Protein AF-A0A6I1JHW1-F1 (afdb_monomer_lite)

Secondary structure (DSSP, 8-state):
--SSSS-HHHHTTTHHHHHHHHHHHHHHHHHHHTT--------PPPP-PPPTTTHHHHHHHHHHHHHHHHHHHHHHHHHHHHHHHHHHHHHHHHHHHHHHHHHHHHHHHHHHHHHHHHHHHHHH-HHHHHHHHHHHHHHHHHHTS------TTS-S-------HHHHH------------------

Structure (mmCIF, N/CA/C/O backbone):
data_AF-A0A6I1JHW1-F1
#
_entry.id   AF-A0A6I1JHW1-F1
#
loop_
_atom_site.group_PDB
_atom_site.id
_atom_site.type_symbol
_atom_site.label_atom_id
_atom_site.label_alt_id
_atom_site.label_comp_id
_atom_site.label_asym_id
_atom_site.label_entity_id
_atom_site.label_seq_id
_atom_site.pdbx_PDB_ins_code
_atom_site.Cartn_x
_atom_site.Cartn_y
_atom_site.Cartn_z
_atom_site.occupancy
_atom_site.B_iso_or_equiv
_atom_site.auth_seq_id
_atom_site.auth_comp_id
_atom_site.auth_asym_id
_atom_site.auth_atom_id
_atom_site.pdbx_PDB_model_num
ATOM 1 N N . GLU A 1 1 ? 16.112 1.219 -59.452 1.00 49.09 1 GLU A N 1
ATOM 2 C CA . GLU A 1 1 ? 15.313 2.258 -58.767 1.00 49.09 1 GLU A CA 1
ATOM 3 C C . GLU A 1 1 ? 14.397 1.607 -57.716 1.00 49.09 1 GLU A C 1
ATOM 5 O O . GLU A 1 1 ? 13.222 1.389 -57.963 1.00 49.09 1 GLU A O 1
ATOM 10 N N . ALA A 1 2 ? 14.948 1.188 -56.566 1.00 47.00 2 ALA A N 1
ATOM 11 C CA . ALA A 1 2 ? 14.224 0.344 -55.594 1.00 47.00 2 ALA A CA 1
ATOM 12 C C . ALA A 1 2 ? 14.544 0.655 -54.116 1.00 47.00 2 ALA A C 1
ATOM 14 O O . ALA A 1 2 ? 14.338 -0.183 -53.245 1.00 47.00 2 ALA A O 1
ATOM 15 N N . ILE A 1 3 ? 15.065 1.851 -53.818 1.00 49.50 3 ILE A N 1
ATOM 16 C CA . ILE A 1 3 ? 15.596 2.184 -52.479 1.00 49.50 3 ILE A CA 1
ATOM 17 C C . ILE A 1 3 ? 14.825 3.359 -51.828 1.00 49.50 3 ILE A C 1
ATOM 19 O O . ILE A 1 3 ? 14.986 3.643 -50.650 1.00 49.50 3 ILE A O 1
ATOM 23 N N . GLY A 1 4 ? 13.900 4.011 -52.546 1.00 52.72 4 GLY A N 1
ATOM 24 C CA . GLY A 1 4 ? 13.260 5.265 -52.107 1.00 52.72 4 GLY A CA 1
ATOM 25 C C . GLY A 1 4 ? 11.938 5.174 -51.325 1.00 52.72 4 GLY A C 1
ATOM 26 O O . GLY A 1 4 ? 11.315 6.209 -51.126 1.00 52.72 4 GLY A O 1
ATOM 27 N N . ARG A 1 5 ? 11.446 3.989 -50.924 1.00 55.66 5 ARG A N 1
ATOM 28 C CA . ARG A 1 5 ? 10.093 3.849 -50.315 1.00 55.66 5 ARG A CA 1
ATOM 29 C C . ARG A 1 5 ? 10.014 3.053 -49.008 1.00 55.66 5 ARG A C 1
ATOM 31 O O . ARG A 1 5 ? 8.912 2.733 -48.572 1.00 55.66 5 ARG A O 1
ATOM 38 N N . ARG A 1 6 ? 11.135 2.704 -48.372 1.00 50.03 6 ARG A N 1
A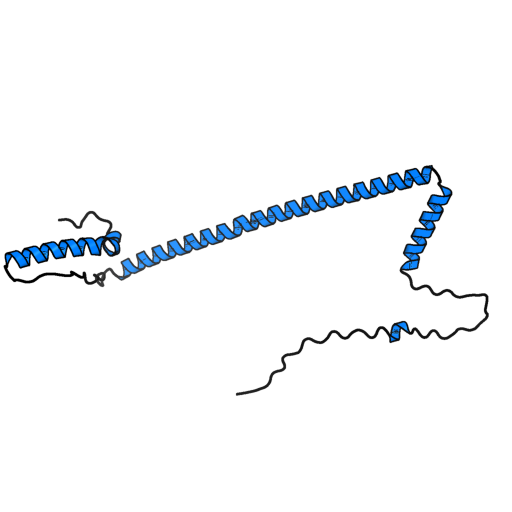TOM 39 C CA . ARG A 1 6 ? 11.115 1.938 -47.112 1.00 50.03 6 ARG A CA 1
ATOM 40 C C . ARG A 1 6 ? 11.756 2.733 -45.983 1.00 50.03 6 ARG A C 1
ATOM 42 O O . ARG A 1 6 ? 12.787 3.367 -46.186 1.00 50.03 6 ARG A O 1
ATOM 49 N N . ASN A 1 7 ? 11.123 2.691 -44.807 1.00 51.72 7 ASN A N 1
ATOM 50 C CA . ASN A 1 7 ? 11.650 3.261 -43.570 1.00 51.72 7 ASN A CA 1
ATOM 51 C C . ASN A 1 7 ? 13.079 2.746 -43.365 1.00 51.72 7 ASN A C 1
ATOM 53 O O . ASN A 1 7 ? 13.280 1.553 -43.137 1.00 51.72 7 ASN A O 1
ATOM 57 N N . ILE A 1 8 ? 14.057 3.652 -43.455 1.00 56.03 8 ILE A N 1
ATOM 58 C CA . ILE A 1 8 ? 15.503 3.390 -43.333 1.00 56.03 8 ILE A CA 1
ATOM 59 C C . ILE A 1 8 ? 15.845 2.531 -42.104 1.00 56.03 8 ILE A C 1
ATOM 61 O O . ILE A 1 8 ? 16.805 1.768 -42.131 1.00 56.03 8 ILE A O 1
ATOM 65 N N . GLN A 1 9 ? 15.026 2.602 -41.053 1.00 52.84 9 GLN A N 1
ATOM 66 C CA . GLN A 1 9 ? 15.213 1.863 -39.806 1.00 52.84 9 GLN A CA 1
ATOM 67 C C . GLN A 1 9 ? 15.030 0.338 -39.947 1.00 52.84 9 GLN A C 1
ATOM 69 O O . GLN A 1 9 ? 15.691 -0.401 -39.226 1.00 52.84 9 GLN A O 1
ATOM 74 N N . ASN A 1 10 ? 14.224 -0.160 -40.897 1.00 50.22 10 ASN A N 1
ATOM 75 C CA . ASN A 1 10 ? 13.977 -1.608 -41.045 1.00 50.22 10 ASN A CA 1
ATOM 76 C C . ASN A 1 10 ? 15.060 -2.342 -41.855 1.00 50.22 10 ASN A C 1
ATOM 78 O O . ASN A 1 10 ? 15.207 -3.561 -41.743 1.00 50.22 10 ASN A O 1
ATOM 82 N N . ILE A 1 11 ? 15.855 -1.599 -42.630 1.00 53.56 11 ILE A N 1
ATOM 83 C CA . ILE A 1 11 ? 16.882 -2.172 -43.509 1.00 53.56 11 ILE A CA 1
ATOM 84 C C . ILE A 1 11 ? 18.101 -2.654 -42.707 1.00 53.56 11 ILE A C 1
ATOM 86 O O . ILE A 1 11 ? 18.803 -3.576 -43.121 1.00 53.56 11 ILE A O 1
ATOM 90 N N . LEU A 1 12 ? 18.343 -2.070 -41.529 1.00 54.41 12 LEU A N 1
ATOM 91 C CA . LEU A 1 12 ? 19.551 -2.341 -40.754 1.00 54.41 12 LEU A CA 1
ATOM 92 C C . LEU A 1 12 ? 19.513 -3.624 -39.912 1.00 54.41 12 LEU A C 1
ATOM 94 O O . LEU A 1 12 ? 20.583 -4.060 -39.501 1.00 54.41 12 LEU A O 1
ATOM 98 N N . THR A 1 13 ? 18.366 -4.269 -39.685 1.00 57.38 13 THR A N 1
ATOM 99 C CA . THR A 1 13 ? 18.310 -5.455 -38.797 1.00 57.38 13 THR A CA 1
ATOM 100 C C . THR A 1 13 ? 17.535 -6.647 -39.347 1.00 57.38 13 THR A C 1
ATOM 102 O O . THR A 1 13 ? 17.945 -7.774 -39.090 1.00 57.38 13 THR A O 1
ATOM 105 N N . ILE A 1 14 ? 16.462 -6.443 -40.117 1.00 57.16 14 ILE A N 1
ATOM 106 C CA . ILE A 1 14 ? 15.611 -7.549 -40.603 1.00 57.16 14 ILE A CA 1
ATOM 107 C C . ILE A 1 14 ? 15.880 -7.849 -42.087 1.00 57.16 14 ILE A C 1
ATOM 109 O O . ILE A 1 14 ? 15.955 -9.014 -42.476 1.00 57.16 14 ILE A O 1
ATOM 113 N N . ASP A 1 15 ? 16.139 -6.827 -42.907 1.00 60.28 15 ASP A N 1
ATOM 114 C CA . ASP A 1 15 ? 16.311 -7.014 -44.356 1.00 60.28 15 ASP A CA 1
ATOM 115 C C . ASP A 1 15 ? 17.737 -7.406 -44.780 1.00 60.28 15 ASP A C 1
ATOM 117 O O . ASP A 1 15 ? 17.935 -7.804 -45.927 1.00 60.28 15 ASP A O 1
ATOM 121 N N . GLN A 1 16 ? 18.742 -7.349 -43.894 1.00 68.50 16 GLN A N 1
ATOM 122 C CA . GLN A 1 16 ? 20.127 -7.670 -44.275 1.00 68.50 16 GLN A CA 1
ATOM 123 C C . GLN A 1 16 ? 20.273 -9.104 -44.805 1.00 68.50 16 GLN A C 1
ATOM 125 O O . GLN A 1 16 ? 20.988 -9.328 -45.779 1.00 68.50 16 GLN A O 1
ATOM 130 N N . ALA A 1 17 ? 19.568 -10.069 -44.206 1.00 75.06 17 ALA A N 1
ATOM 131 C CA . ALA A 1 17 ? 19.604 -11.465 -44.642 1.00 75.06 17 ALA A CA 1
ATOM 132 C C . ALA A 1 17 ? 18.902 -11.672 -45.996 1.00 75.06 17 ALA A C 1
ATOM 134 O O . ALA A 1 17 ? 19.395 -12.419 -46.842 1.00 75.06 17 ALA A O 1
ATOM 135 N N . ALA A 1 18 ? 17.779 -10.984 -46.223 1.00 79.44 18 ALA A N 1
ATOM 136 C CA . ALA A 1 18 ? 17.042 -11.044 -47.484 1.00 79.44 18 ALA A CA 1
ATOM 137 C C . ALA A 1 18 ? 17.838 -10.399 -48.632 1.00 79.44 18 ALA A C 1
ATOM 139 O O . ALA A 1 18 ? 17.977 -10.991 -49.702 1.00 79.44 18 ALA A O 1
ATOM 140 N N . ILE A 1 19 ? 18.444 -9.236 -48.378 1.00 80.00 19 ILE A N 1
ATOM 141 C CA . ILE A 1 19 ? 19.300 -8.524 -49.335 1.00 80.00 19 ILE A CA 1
ATOM 142 C C . ILE A 1 19 ? 20.575 -9.332 -49.625 1.00 80.00 19 ILE A C 1
ATOM 144 O O . ILE A 1 19 ? 20.967 -9.467 -50.783 1.00 80.00 19 ILE A O 1
ATOM 148 N N . ALA A 1 20 ? 21.199 -9.939 -48.608 1.00 82.06 20 ALA A N 1
ATOM 149 C CA . ALA A 1 20 ? 22.345 -10.834 -48.796 1.00 82.06 20 ALA A CA 1
ATOM 150 C C . ALA A 1 20 ? 22.008 -12.020 -49.714 1.00 82.06 20 ALA A C 1
ATOM 152 O O . ALA A 1 20 ? 22.807 -12.389 -50.578 1.00 82.06 20 ALA A O 1
ATOM 153 N N . ALA A 1 21 ? 20.823 -12.613 -49.540 1.00 85.38 21 ALA A N 1
ATOM 154 C CA . ALA A 1 21 ? 20.363 -13.736 -50.348 1.00 85.38 21 ALA A CA 1
ATOM 155 C C . ALA A 1 21 ? 20.115 -13.337 -51.812 1.00 85.38 21 ALA A C 1
ATOM 157 O O . ALA A 1 21 ? 20.513 -14.078 -52.715 1.00 85.38 21 ALA A O 1
ATOM 158 N N . GLU A 1 22 ? 19.519 -12.168 -52.048 1.00 85.50 22 GLU A N 1
ATOM 159 C CA . GLU A 1 22 ? 19.296 -11.623 -53.391 1.00 85.50 22 GLU A CA 1
ATOM 160 C C . GLU A 1 22 ? 20.626 -11.315 -54.100 1.00 85.50 22 GLU A C 1
ATOM 162 O O . GLU A 1 22 ? 20.851 -11.757 -55.230 1.00 85.50 22 GLU A O 1
ATOM 167 N N . ILE A 1 23 ? 21.564 -10.660 -53.406 1.00 87.81 23 ILE A N 1
ATOM 168 C CA . ILE A 1 23 ? 22.906 -10.365 -53.933 1.00 87.81 23 ILE A CA 1
ATOM 169 C C . ILE A 1 23 ? 23.658 -11.656 -54.266 1.00 87.81 23 ILE A C 1
ATOM 171 O O . ILE A 1 23 ? 24.271 -11.753 -55.330 1.00 87.81 23 ILE A O 1
ATOM 175 N N . ARG A 1 24 ? 23.579 -12.680 -53.406 1.00 90.56 24 ARG A N 1
ATOM 176 C CA . ARG A 1 24 ? 24.185 -13.995 -53.669 1.00 90.56 24 ARG A CA 1
ATOM 177 C C . ARG A 1 24 ? 23.646 -14.614 -54.956 1.00 90.56 24 ARG A C 1
ATOM 179 O O . ARG A 1 24 ? 24.426 -15.140 -55.743 1.00 90.56 24 ARG A O 1
ATOM 186 N N . GLN A 1 25 ? 22.334 -14.554 -55.184 1.00 90.25 25 GLN A N 1
ATOM 187 C CA . GLN A 1 25 ? 21.717 -15.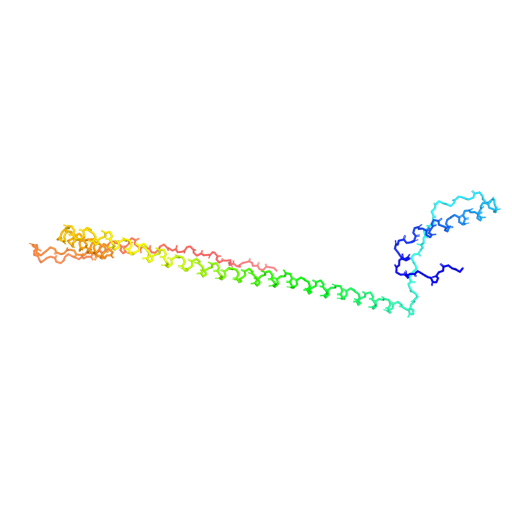105 -56.394 1.00 90.25 25 GLN A CA 1
ATOM 188 C C . GLN A 1 25 ? 22.131 -14.359 -57.665 1.00 90.25 25 GLN A C 1
ATOM 190 O O . GLN A 1 25 ? 22.267 -14.986 -58.714 1.00 90.25 25 GLN A O 1
ATOM 195 N N . ILE A 1 26 ? 22.297 -13.038 -57.596 1.00 90.50 26 ILE A N 1
ATOM 196 C CA . ILE A 1 26 ? 22.755 -12.230 -58.733 1.00 90.50 26 ILE A CA 1
ATOM 197 C C . ILE A 1 26 ? 24.228 -12.527 -59.023 1.00 90.50 26 ILE A C 1
ATOM 199 O O . ILE A 1 26 ? 24.585 -12.808 -60.163 1.00 90.50 26 ILE A O 1
ATOM 203 N N . MET A 1 27 ? 25.072 -12.538 -57.990 1.00 88.38 27 MET A N 1
ATOM 204 C CA . MET A 1 27 ? 26.497 -12.840 -58.132 1.00 88.38 27 MET A CA 1
ATOM 205 C C . MET A 1 27 ? 26.729 -14.263 -58.652 1.00 88.38 27 MET A C 1
ATOM 207 O O . MET A 1 27 ? 27.583 -14.452 -59.512 1.00 88.38 27 MET A O 1
ATOM 211 N N . GLN A 1 28 ? 25.948 -15.250 -58.196 1.00 91.00 28 GLN A N 1
ATOM 212 C CA . GLN A 1 28 ? 26.044 -16.619 -58.708 1.00 91.00 28 GLN A CA 1
ATOM 213 C C . GLN A 1 28 ? 25.683 -16.679 -60.197 1.00 91.00 28 GLN A C 1
ATOM 215 O O . GLN A 1 28 ? 26.454 -17.232 -60.969 1.00 91.00 28 GLN A O 1
ATOM 220 N N . ARG A 1 29 ? 24.580 -16.035 -60.612 1.00 92.38 29 ARG A N 1
ATOM 221 C CA . ARG A 1 29 ? 24.178 -15.963 -62.029 1.00 92.38 29 ARG A CA 1
ATOM 222 C C . ARG A 1 29 ? 25.275 -15.366 -62.913 1.00 92.38 29 ARG A C 1
ATOM 224 O O . ARG A 1 29 ? 25.600 -15.942 -63.940 1.00 92.38 29 ARG A O 1
ATOM 231 N N . ILE A 1 30 ? 25.897 -14.270 -62.478 1.00 89.94 30 ILE A N 1
ATOM 232 C CA . ILE A 1 30 ? 27.003 -13.640 -63.217 1.00 89.94 30 ILE A CA 1
ATOM 233 C C . ILE A 1 30 ? 28.206 -14.594 -63.334 1.00 89.94 30 ILE A C 1
ATOM 235 O O . ILE A 1 30 ? 28.806 -14.714 -64.399 1.00 89.94 30 ILE A O 1
ATOM 239 N N . MET A 1 31 ? 28.565 -15.297 -62.256 1.00 89.19 31 MET A N 1
ATOM 240 C CA . MET A 1 31 ? 29.695 -16.238 -62.255 1.00 89.19 31 MET A CA 1
ATOM 241 C C . MET A 1 31 ? 29.433 -17.494 -63.100 1.00 89.19 31 MET A C 1
ATOM 243 O O . MET A 1 31 ? 30.380 -18.035 -63.689 1.00 89.19 31 MET A O 1
ATOM 247 N N . ASP A 1 32 ? 28.172 -17.926 -63.184 1.00 90.88 32 ASP A N 1
ATOM 248 C CA . ASP A 1 32 ? 27.710 -19.022 -64.039 1.00 90.88 32 ASP A CA 1
ATOM 249 C C . ASP A 1 32 ? 27.737 -18.616 -65.524 1.00 90.88 32 ASP A C 1
ATOM 251 O O . ASP A 1 32 ? 28.238 -19.378 -66.355 1.00 90.88 32 ASP A O 1
ATOM 255 N N . ASP A 1 33 ? 27.306 -17.391 -65.854 1.00 92.69 33 ASP A N 1
ATOM 256 C CA . ASP A 1 33 ? 27.360 -16.828 -67.213 1.00 92.69 33 ASP A CA 1
ATOM 257 C C . ASP A 1 33 ? 28.805 -16.732 -67.733 1.00 92.69 33 ASP A C 1
ATOM 259 O O . ASP A 1 33 ? 29.089 -17.081 -68.882 1.00 92.69 33 ASP A O 1
ATOM 263 N N . TYR A 1 34 ? 29.751 -16.346 -66.868 1.00 91.06 34 TYR A N 1
ATOM 264 C CA . TYR A 1 34 ? 31.186 -16.350 -67.183 1.00 91.06 34 TYR A CA 1
ATOM 265 C C . TYR A 1 34 ? 31.824 -17.752 -67.199 1.00 91.06 34 TYR A C 1
ATOM 267 O O . TYR A 1 34 ? 33.019 -17.865 -67.475 1.00 91.06 34 TYR A O 1
ATOM 275 N N . ARG A 1 35 ? 31.066 -18.824 -66.912 1.00 86.56 35 ARG A N 1
ATOM 276 C CA . ARG A 1 35 ? 31.547 -20.221 -66.814 1.00 86.56 35 ARG A CA 1
ATOM 277 C C . ARG A 1 35 ? 32.792 -20.371 -65.934 1.00 86.56 35 ARG A C 1
ATOM 279 O O . ARG A 1 35 ? 33.690 -21.157 -66.226 1.00 86.56 35 ARG A O 1
ATOM 286 N N . SER A 1 36 ? 32.843 -19.610 -64.846 1.00 85.38 36 SER A N 1
ATOM 287 C CA . SER A 1 36 ? 34.023 -19.499 -63.978 1.00 85.38 36 SER A CA 1
ATOM 288 C C . SER A 1 36 ? 34.267 -20.721 -63.078 1.00 85.38 36 SER A C 1
ATOM 290 O O . SER A 1 36 ? 35.329 -20.830 -62.469 1.00 85.38 36 SER A O 1
ATOM 292 N N . GLY A 1 37 ? 33.293 -21.634 -62.962 1.00 86.94 37 GLY A N 1
ATOM 293 C CA . GLY A 1 37 ? 33.372 -22.812 -62.088 1.00 86.94 37 GLY A CA 1
ATOM 294 C C . GLY A 1 37 ? 33.322 -22.493 -60.586 1.00 86.94 37 GLY A C 1
ATOM 295 O O . GLY A 1 37 ? 33.571 -23.376 -59.766 1.00 86.94 37 GLY A O 1
ATOM 296 N N . VAL A 1 38 ? 33.010 -21.246 -60.208 1.00 89.56 38 VAL A N 1
ATOM 297 C CA . VAL A 1 38 ? 33.006 -20.770 -58.817 1.00 89.56 38 VAL A CA 1
ATOM 298 C C . VAL A 1 38 ? 31.602 -20.844 -58.205 1.00 89.56 38 VAL A C 1
ATOM 300 O O . VAL A 1 38 ? 30.623 -20.381 -58.787 1.00 89.56 38 VAL A O 1
ATOM 303 N N . ASN A 1 39 ? 31.501 -21.389 -56.987 1.00 90.06 39 ASN A N 1
ATOM 304 C CA . ASN A 1 39 ? 30.255 -21.455 -56.218 1.00 90.06 39 ASN A CA 1
ATOM 305 C C . ASN A 1 39 ? 30.288 -20.495 -55.018 1.00 90.06 39 ASN A C 1
ATOM 307 O O . ASN A 1 39 ? 31.136 -20.614 -54.131 1.00 90.06 39 ASN A O 1
ATOM 311 N N . ILE A 1 40 ? 29.339 -19.562 -54.971 1.00 87.69 40 ILE A N 1
ATOM 312 C CA . ILE A 1 40 ? 29.208 -18.575 -53.900 1.00 87.69 40 ILE A CA 1
ATOM 313 C C . ILE A 1 40 ? 28.347 -19.154 -52.776 1.00 87.69 40 ILE A C 1
ATOM 315 O O . ILE A 1 40 ? 27.119 -19.240 -52.871 1.00 87.69 40 ILE A O 1
ATOM 319 N N . ARG A 1 41 ? 29.007 -19.509 -51.668 1.00 86.19 41 ARG A N 1
ATOM 320 C CA . ARG A 1 41 ? 28.361 -20.123 -50.498 1.00 86.19 41 ARG A CA 1
ATOM 321 C C . ARG A 1 41 ? 27.649 -19.118 -49.594 1.00 86.19 41 ARG A C 1
ATOM 323 O O . ARG A 1 41 ? 26.502 -19.344 -49.225 1.00 86.19 41 ARG A O 1
ATOM 330 N N . VAL A 1 42 ? 28.309 -18.016 -49.240 1.00 84.38 42 VAL A N 1
ATOM 331 C CA . VAL A 1 42 ? 27.780 -17.009 -48.306 1.00 84.38 42 VAL A CA 1
ATOM 332 C C . VAL A 1 42 ? 28.179 -15.617 -48.786 1.00 84.38 42 VAL A C 1
ATOM 334 O O . VAL A 1 42 ? 29.320 -15.409 -49.189 1.00 84.38 42 VAL A O 1
ATOM 337 N N . VAL A 1 43 ? 27.241 -14.669 -48.725 1.00 83.12 43 VAL A N 1
ATOM 338 C CA . VAL A 1 43 ? 27.509 -13.235 -48.892 1.00 83.12 43 VAL A CA 1
ATOM 339 C C . VAL A 1 43 ? 27.283 -12.573 -47.543 1.00 83.12 43 VAL A C 1
ATOM 341 O O . VAL A 1 43 ? 26.183 -12.639 -47.000 1.00 83.12 43 VAL A O 1
ATOM 344 N N . GLN A 1 44 ? 28.328 -11.959 -46.998 1.00 80.56 44 GLN A N 1
ATOM 345 C CA . GLN A 1 44 ? 28.249 -11.200 -45.758 1.00 80.56 44 GLN A CA 1
ATOM 346 C C . GLN A 1 44 ? 28.261 -9.711 -46.098 1.00 80.56 44 GLN A C 1
ATOM 348 O O . GLN A 1 44 ? 29.224 -9.219 -46.686 1.00 80.56 44 GLN A O 1
ATOM 353 N N . LEU A 1 45 ? 27.193 -8.991 -45.748 1.00 76.12 45 LEU A N 1
ATOM 354 C CA . LEU A 1 45 ? 27.207 -7.534 -45.829 1.00 76.12 45 LEU A CA 1
ATOM 355 C C . LEU A 1 45 ? 28.120 -7.014 -44.717 1.00 76.12 45 LEU A C 1
ATOM 357 O O . LEU A 1 45 ? 27.899 -7.286 -43.537 1.00 76.12 45 LEU A O 1
ATOM 361 N N . LEU A 1 46 ? 29.155 -6.269 -45.098 1.00 69.31 46 LEU A N 1
ATOM 362 C CA . LEU A 1 46 ? 29.934 -5.494 -44.143 1.00 69.31 46 LEU A CA 1
ATOM 363 C C . LEU A 1 46 ? 29.046 -4.348 -43.657 1.00 69.31 46 LEU A C 1
ATOM 365 O O . LEU A 1 46 ? 28.468 -3.622 -44.465 1.00 69.31 46 LEU A O 1
ATOM 369 N N . SER A 1 47 ? 28.906 -4.226 -42.338 1.00 64.38 47 SER A N 1
ATOM 370 C CA . SER A 1 47 ? 28.054 -3.212 -41.719 1.00 64.38 47 SER A CA 1
ATOM 371 C C . SER A 1 47 ? 28.428 -1.818 -42.235 1.00 64.38 47 SER A C 1
ATOM 373 O O . SER A 1 47 ? 29.572 -1.381 -42.090 1.00 64.38 47 SER A O 1
ATOM 375 N N . ALA A 1 48 ? 27.481 -1.130 -42.874 1.00 63.12 48 ALA A N 1
ATOM 376 C CA . ALA A 1 48 ? 27.690 0.215 -43.389 1.00 63.12 48 ALA A CA 1
ATOM 377 C C . ALA A 1 48 ? 27.570 1.213 -42.232 1.00 63.12 48 ALA A C 1
ATOM 379 O O . ALA A 1 48 ? 26.470 1.529 -41.778 1.00 63.12 48 ALA A O 1
ATOM 380 N N . LEU A 1 49 ? 28.704 1.707 -41.727 1.00 63.28 49 LEU A N 1
ATOM 381 C CA . LEU A 1 49 ? 28.685 2.804 -40.764 1.00 63.28 49 LEU A CA 1
ATOM 382 C C . LEU A 1 49 ? 28.183 4.086 -41.456 1.00 63.28 49 LEU A C 1
ATOM 384 O O . LEU A 1 49 ? 28.596 4.358 -42.587 1.00 63.28 49 LEU A O 1
ATOM 388 N N . PRO A 1 50 ? 27.357 4.913 -40.785 1.00 68.56 50 PRO A N 1
ATOM 389 C CA . PRO A 1 50 ? 26.966 6.209 -41.318 1.00 68.56 50 PRO A CA 1
ATOM 390 C C . PRO A 1 50 ? 28.199 7.061 -41.664 1.00 68.56 50 PRO A C 1
ATOM 392 O O . PRO A 1 50 ? 29.175 7.067 -40.890 1.00 68.56 50 PRO A O 1
ATOM 395 N N . PRO A 1 51 ? 28.162 7.806 -42.788 1.00 77.75 51 PRO A N 1
ATOM 396 C CA . PRO A 1 51 ? 29.236 8.718 -43.145 1.00 77.75 51 PRO A CA 1
ATOM 397 C C . PRO A 1 51 ? 29.485 9.716 -42.011 1.00 77.75 51 PRO A C 1
ATOM 399 O O . PRO A 1 51 ? 28.561 10.118 -41.296 1.00 77.75 51 PRO A O 1
ATOM 402 N N . ALA A 1 52 ? 30.747 10.113 -41.830 1.00 77.56 52 ALA A N 1
ATOM 403 C CA . ALA A 1 52 ? 31.170 10.927 -40.689 1.00 77.56 52 ALA A CA 1
ATOM 404 C C . ALA A 1 52 ? 30.374 12.239 -40.551 1.00 77.56 52 ALA A C 1
ATOM 406 O O . ALA A 1 52 ? 30.181 12.703 -39.432 1.00 77.56 52 ALA A O 1
ATOM 407 N N . GLN A 1 53 ? 29.852 12.789 -41.657 1.00 77.44 53 GLN A N 1
ATOM 408 C CA . GLN A 1 53 ? 29.093 14.043 -41.646 1.00 77.44 53 GLN A CA 1
ATOM 409 C C . GLN A 1 53 ? 27.733 13.950 -40.927 1.00 77.44 53 GLN A C 1
ATOM 411 O O . GLN A 1 53 ? 27.260 14.959 -40.419 1.00 77.44 53 GLN A O 1
ATOM 416 N N . VAL A 1 54 ? 27.097 12.770 -40.866 1.00 81.06 54 VAL A N 1
ATOM 417 C CA . VAL A 1 54 ? 25.729 12.604 -40.314 1.00 81.06 54 VAL A CA 1
ATOM 418 C C . VAL A 1 54 ? 25.671 11.757 -39.046 1.00 81.06 54 VAL A C 1
ATOM 420 O O . VAL A 1 54 ? 24.627 11.670 -38.405 1.00 81.06 54 VAL A O 1
ATOM 423 N N . ARG A 1 55 ? 26.789 11.139 -38.652 1.00 79.69 55 ARG A N 1
ATOM 424 C CA . ARG A 1 55 ? 26.858 10.232 -37.500 1.00 79.69 55 ARG A CA 1
ATOM 425 C C . ARG A 1 55 ? 26.331 10.866 -36.210 1.00 79.69 55 ARG A C 1
ATOM 427 O O . ARG A 1 55 ? 25.551 10.220 -35.523 1.00 79.69 55 ARG A O 1
ATOM 434 N N . ASN A 1 56 ? 26.713 12.109 -35.916 1.00 85.50 56 ASN A N 1
ATOM 435 C CA . ASN A 1 56 ? 26.282 12.799 -34.695 1.00 85.50 56 ASN A CA 1
ATOM 436 C C . ASN A 1 56 ? 24.760 12.988 -34.663 1.00 85.50 56 ASN A C 1
ATOM 438 O O . ASN A 1 56 ? 24.131 12.587 -33.698 1.00 85.50 56 ASN A O 1
ATOM 442 N N . ALA A 1 57 ? 24.151 13.446 -35.761 1.00 84.69 57 ALA A N 1
ATOM 443 C CA . ALA A 1 57 ? 22.697 13.606 -35.839 1.00 84.69 57 ALA A CA 1
ATOM 444 C C . ALA A 1 57 ? 21.939 12.273 -35.665 1.00 84.69 57 ALA A C 1
ATOM 446 O O . ALA A 1 57 ? 20.886 12.233 -35.034 1.00 84.69 57 ALA A O 1
ATOM 447 N N . PHE A 1 58 ? 22.476 11.162 -36.185 1.00 82.88 58 PHE A N 1
ATOM 448 C CA . PHE A 1 58 ? 21.902 9.831 -35.948 1.00 82.88 58 PHE A CA 1
ATOM 449 C C . PHE A 1 58 ? 22.056 9.378 -34.492 1.00 82.88 58 PHE A C 1
ATOM 451 O O . PHE A 1 58 ? 21.130 8.778 -33.945 1.00 82.88 58 PHE A O 1
ATOM 458 N N . LEU A 1 59 ? 23.205 9.638 -33.865 1.00 85.50 59 LEU A N 1
ATOM 459 C CA . LEU A 1 59 ? 23.422 9.331 -32.450 1.00 85.50 59 LEU A CA 1
ATOM 460 C C . LEU A 1 59 ? 22.482 10.152 -31.561 1.00 85.50 59 LEU A C 1
ATOM 462 O O . LEU A 1 59 ? 21.866 9.578 -30.669 1.00 85.50 59 LEU A O 1
ATOM 466 N N . ASP A 1 60 ? 22.284 11.432 -31.871 1.00 90.12 60 ASP A N 1
ATOM 467 C CA . ASP A 1 60 ? 21.388 12.325 -31.132 1.00 90.12 60 ASP A CA 1
ATOM 468 C C . ASP A 1 60 ? 19.928 11.861 -31.209 1.00 90.12 60 ASP A C 1
ATOM 470 O O . ASP A 1 60 ? 19.235 11.822 -30.196 1.00 90.12 60 ASP A O 1
ATOM 474 N N . VAL A 1 61 ? 19.454 11.433 -32.387 1.00 90.88 61 VAL A N 1
ATOM 475 C CA . VAL A 1 61 ? 18.091 10.890 -32.540 1.00 90.88 61 VAL A CA 1
ATOM 476 C C . VAL A 1 61 ? 17.906 9.604 -31.732 1.00 90.88 61 VAL A C 1
ATOM 478 O O . VAL A 1 61 ? 16.869 9.425 -31.095 1.00 90.88 61 VAL A O 1
ATOM 481 N N . ASN A 1 62 ? 18.898 8.709 -31.731 1.00 87.62 62 ASN A N 1
ATOM 482 C CA . ASN A 1 62 ? 18.831 7.485 -30.930 1.00 87.62 62 ASN A CA 1
ATOM 483 C C . ASN A 1 62 ? 18.874 7.790 -29.428 1.00 87.62 62 ASN A C 1
ATOM 485 O O . ASN A 1 62 ? 18.083 7.221 -28.678 1.00 87.62 62 ASN A O 1
ATOM 489 N N . ALA A 1 63 ? 19.742 8.710 -28.999 1.00 93.81 63 ALA A N 1
ATOM 490 C CA . ALA A 1 63 ? 19.816 9.160 -27.614 1.00 93.81 63 ALA A CA 1
ATOM 491 C C . ALA A 1 63 ? 18.478 9.763 -27.162 1.00 93.81 63 ALA A C 1
ATOM 493 O O . ALA A 1 63 ? 17.929 9.346 -26.146 1.00 93.81 63 ALA A O 1
ATOM 494 N N . ALA A 1 64 ? 17.879 10.643 -27.970 1.00 94.69 64 ALA A N 1
ATOM 495 C CA . ALA A 1 64 ? 16.576 11.237 -27.685 1.00 94.69 64 ALA A CA 1
ATOM 496 C C . ALA A 1 64 ? 15.447 10.191 -27.599 1.00 94.69 64 ALA A C 1
ATOM 498 O O . ALA A 1 64 ? 14.587 10.286 -26.724 1.00 94.69 64 ALA A O 1
ATOM 499 N N . GLN A 1 65 ? 15.444 9.170 -28.465 1.00 95.25 65 GLN A N 1
ATOM 500 C CA . GLN A 1 65 ? 14.465 8.072 -28.399 1.00 95.25 65 GLN A CA 1
ATOM 501 C C . GLN A 1 65 ? 14.642 7.207 -27.145 1.00 95.25 65 GLN A C 1
ATOM 503 O O . GLN A 1 65 ? 13.656 6.803 -26.516 1.00 95.25 65 GLN A O 1
ATOM 508 N N . GLN A 1 66 ? 15.889 6.925 -26.765 1.00 95.88 66 GLN A N 1
ATOM 509 C CA . GLN A 1 66 ? 16.205 6.200 -25.536 1.00 95.88 66 GLN A CA 1
ATOM 510 C C . GLN A 1 66 ? 15.770 6.999 -24.308 1.00 95.88 66 GLN A C 1
ATOM 512 O O . GLN A 1 66 ? 15.098 6.446 -23.438 1.00 95.88 66 GLN A O 1
ATOM 517 N N . ASP A 1 67 ? 16.057 8.300 -24.274 1.00 97.12 67 ASP A N 1
ATOM 518 C CA . ASP A 1 67 ? 15.628 9.192 -23.198 1.00 97.12 67 ASP A CA 1
ATOM 519 C C . ASP A 1 67 ? 14.109 9.298 -23.108 1.00 97.12 67 ASP A C 1
ATOM 521 O O . ASP A 1 67 ? 13.546 9.175 -22.021 1.00 97.12 67 ASP A O 1
ATOM 525 N N . GLN A 1 68 ? 13.418 9.445 -24.239 1.00 97.00 68 GLN A N 1
ATOM 526 C CA . GLN A 1 68 ? 11.958 9.444 -24.273 1.00 97.00 68 GLN A CA 1
ATOM 527 C C . GLN A 1 68 ? 11.395 8.144 -23.683 1.00 97.00 68 GLN A C 1
ATOM 529 O O . GLN A 1 68 ? 10.466 8.178 -22.873 1.00 97.00 68 GLN A O 1
ATOM 534 N N . THR A 1 69 ? 11.955 6.997 -24.070 1.00 97.56 69 THR A N 1
ATOM 535 C CA . THR A 1 69 ? 11.527 5.684 -23.568 1.00 97.56 69 THR A CA 1
ATOM 536 C C . THR A 1 69 ? 11.808 5.548 -22.073 1.00 97.56 69 THR A C 1
ATOM 538 O O . THR A 1 69 ? 10.950 5.080 -21.324 1.00 97.56 69 THR A O 1
ATOM 541 N N . ARG A 1 70 ? 12.980 6.004 -21.620 1.00 97.88 70 ARG A N 1
ATOM 542 C CA . ARG A 1 70 ? 13.372 6.017 -20.209 1.00 97.88 70 ARG A CA 1
ATOM 543 C C . ARG A 1 70 ? 12.392 6.843 -19.377 1.00 97.88 70 ARG A C 1
ATOM 545 O O . ARG A 1 70 ? 11.812 6.306 -18.439 1.00 97.88 70 ARG A O 1
ATOM 552 N N . VAL A 1 71 ? 12.129 8.090 -19.768 1.00 98.00 71 VAL A N 1
ATOM 553 C CA . VAL A 1 71 ? 11.198 8.987 -19.060 1.00 98.00 71 VAL A CA 1
ATOM 554 C C . VAL A 1 71 ? 9.776 8.419 -19.047 1.00 98.00 71 VAL A C 1
ATOM 556 O O . VAL A 1 71 ? 9.098 8.473 -18.022 1.00 98.00 71 VAL A O 1
ATOM 559 N N . GLN A 1 72 ? 9.313 7.814 -20.147 1.00 98.06 72 GLN A N 1
ATOM 560 C CA . GLN A 1 72 ? 8.008 7.143 -20.169 1.00 98.06 72 GLN A CA 1
ATOM 561 C C . GLN A 1 72 ? 7.943 5.962 -19.195 1.00 98.06 72 GLN A C 1
ATOM 563 O O . GLN A 1 72 ? 6.940 5.795 -18.499 1.00 98.06 72 GLN A O 1
ATOM 568 N N . ASN A 1 73 ? 8.992 5.142 -19.135 1.00 97.38 73 ASN A N 1
ATOM 569 C CA . ASN A 1 73 ? 9.052 4.001 -18.227 1.00 97.38 73 ASN A CA 1
ATOM 570 C C . ASN A 1 73 ? 9.134 4.444 -16.763 1.00 97.38 73 ASN A C 1
ATOM 572 O O . ASN A 1 73 ? 8.454 3.862 -15.918 1.00 97.38 73 ASN A O 1
ATOM 576 N N . GLU A 1 74 ? 9.896 5.495 -16.464 1.00 97.81 74 GLU A N 1
ATOM 577 C CA . GLU A 1 74 ? 9.965 6.109 -15.133 1.00 97.81 74 GLU A CA 1
ATOM 578 C C . GLU A 1 74 ? 8.594 6.643 -14.702 1.00 97.81 74 GLU A C 1
ATOM 580 O O . GLU A 1 74 ? 8.114 6.298 -13.624 1.00 97.81 74 GLU A O 1
ATOM 585 N N . ALA A 1 75 ? 7.905 7.391 -15.570 1.00 97.69 75 ALA A N 1
ATOM 586 C CA . ALA A 1 75 ? 6.570 7.916 -15.286 1.00 97.69 75 ALA A CA 1
ATOM 587 C C . ALA A 1 75 ? 5.537 6.799 -15.061 1.00 97.69 75 ALA A C 1
ATOM 589 O O . ALA A 1 75 ? 4.735 6.866 -14.129 1.00 97.69 75 ALA A O 1
ATOM 590 N N . ARG A 1 76 ? 5.574 5.740 -15.882 1.00 97.94 76 ARG A N 1
ATOM 591 C CA . ARG A 1 76 ? 4.720 4.555 -15.700 1.00 97.94 76 ARG A CA 1
ATOM 592 C C . ARG A 1 76 ? 5.020 3.846 -14.388 1.00 97.94 76 ARG A C 1
ATOM 594 O O . ARG A 1 76 ? 4.091 3.482 -13.679 1.00 97.94 76 ARG A O 1
ATOM 601 N N . THR A 1 77 ? 6.296 3.674 -14.054 1.00 98.00 77 THR A N 1
ATOM 602 C CA . THR A 1 77 ? 6.723 3.045 -12.798 1.00 98.00 77 THR A CA 1
ATOM 603 C C . THR A 1 77 ? 6.235 3.854 -11.603 1.00 98.00 77 THR A C 1
ATOM 605 O O . THR A 1 77 ? 5.619 3.291 -10.704 1.00 98.00 77 THR A O 1
ATOM 608 N N . TYR A 1 78 ? 6.414 5.175 -11.636 1.00 97.25 78 TYR A N 1
ATOM 609 C CA . TYR A 1 78 ? 5.940 6.079 -10.593 1.00 97.25 78 TYR A CA 1
ATOM 610 C C . TYR A 1 78 ? 4.417 6.007 -10.421 1.00 97.25 78 TYR A C 1
ATOM 612 O O . TYR A 1 78 ? 3.925 5.827 -9.310 1.00 97.25 78 TYR A O 1
ATOM 620 N N . ALA A 1 79 ? 3.650 6.063 -11.514 1.00 96.94 79 ALA A N 1
ATOM 621 C CA . ALA A 1 79 ? 2.194 5.933 -11.460 1.00 96.94 79 ALA A CA 1
ATOM 622 C C . ALA A 1 79 ? 1.750 4.564 -10.912 1.00 96.94 79 ALA A C 1
ATOM 624 O O . ALA A 1 79 ? 0.850 4.491 -10.071 1.00 96.94 79 ALA A O 1
ATOM 625 N N . ASN A 1 80 ? 2.415 3.491 -11.347 1.00 97.50 80 ASN A N 1
ATOM 626 C CA . ASN A 1 80 ? 2.159 2.127 -10.891 1.00 97.50 80 ASN A CA 1
ATOM 627 C C . ASN A 1 80 ? 2.553 1.898 -9.424 1.00 97.50 80 ASN A C 1
ATOM 629 O O . ASN A 1 80 ? 2.090 0.931 -8.832 1.00 97.50 80 ASN A O 1
ATOM 633 N N . GLN A 1 81 ? 3.376 2.761 -8.830 1.00 97.31 81 GLN A N 1
ATOM 634 C CA . GLN A 1 81 ? 3.700 2.728 -7.402 1.00 97.31 81 GLN A CA 1
ATOM 635 C C . GLN A 1 81 ? 2.717 3.579 -6.593 1.00 97.31 81 GLN A C 1
ATOM 637 O O . GLN A 1 81 ? 2.050 3.074 -5.692 1.00 97.31 81 GLN A O 1
ATOM 642 N N . VAL A 1 82 ? 2.563 4.854 -6.957 1.00 98.12 82 VAL A N 1
ATOM 643 C CA . VAL A 1 82 ? 1.808 5.832 -6.162 1.00 98.12 82 VAL A CA 1
ATOM 644 C C . VAL A 1 82 ? 0.312 5.533 -6.138 1.00 98.12 82 VAL A C 1
ATOM 646 O O . VAL A 1 82 ? -0.319 5.644 -5.089 1.00 98.12 82 VAL A O 1
ATOM 649 N N . VAL A 1 83 ? -0.284 5.147 -7.272 1.00 97.31 83 VAL A N 1
ATOM 650 C CA . VAL A 1 83 ? -1.739 4.935 -7.339 1.00 97.31 83 VAL A CA 1
ATOM 651 C C . VAL A 1 83 ? -2.176 3.724 -6.501 1.00 97.31 83 VAL A C 1
ATOM 653 O O . VAL A 1 83 ? -3.114 3.872 -5.710 1.00 97.31 83 VAL A O 1
ATOM 656 N N . PRO A 1 84 ? -1.541 2.539 -6.610 1.00 98.06 84 PRO A N 1
ATOM 657 C CA . PRO A 1 84 ? -1.876 1.408 -5.748 1.00 98.06 84 PRO A CA 1
ATOM 658 C C . PRO A 1 84 ? -1.552 1.659 -4.278 1.00 98.06 84 PRO A C 1
ATOM 660 O O . PRO A 1 84 ? -2.357 1.296 -3.426 1.00 98.06 84 PRO A O 1
ATOM 663 N N . GLU A 1 85 ? -0.434 2.320 -3.969 1.00 98.12 85 GLU A N 1
ATOM 664 C CA . GLU A 1 85 ? -0.069 2.643 -2.589 1.00 98.12 85 GLU A CA 1
ATOM 665 C C . GLU A 1 85 ? -1.099 3.574 -1.933 1.00 98.12 85 GLU A C 1
ATOM 667 O O . GLU A 1 85 ? -1.580 3.295 -0.834 1.00 98.12 85 GLU A O 1
ATOM 672 N N . ALA A 1 86 ? -1.510 4.642 -2.623 1.00 97.94 86 A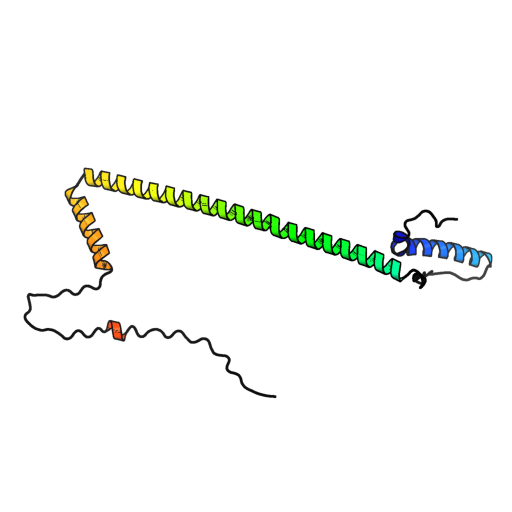LA A N 1
ATOM 673 C CA . ALA A 1 86 ? -2.538 5.554 -2.130 1.00 97.94 86 ALA A CA 1
ATOM 674 C C . ALA A 1 86 ? -3.887 4.845 -1.920 1.00 97.94 86 ALA A C 1
ATOM 676 O O . ALA A 1 86 ? -4.541 5.055 -0.898 1.00 97.94 86 ALA A O 1
ATOM 677 N N . ARG A 1 87 ? -4.293 3.965 -2.848 1.00 97.94 87 ARG A N 1
ATOM 678 C CA . ARG A 1 87 ? -5.511 3.147 -2.703 1.00 97.94 87 ARG A CA 1
ATOM 679 C C . ARG A 1 87 ? -5.417 2.163 -1.540 1.00 97.94 87 ARG A C 1
ATOM 681 O O . ARG A 1 87 ? -6.399 1.988 -0.820 1.00 97.94 87 ARG A O 1
ATOM 688 N N . GLY A 1 88 ? -4.253 1.545 -1.348 1.00 98.44 88 GLY A N 1
ATOM 689 C CA . GLY A 1 88 ? -3.979 0.646 -0.231 1.00 98.44 88 GLY A CA 1
ATOM 690 C C . GLY A 1 88 ? -4.115 1.367 1.104 1.00 98.44 88 GLY A C 1
ATOM 691 O O . GLY A 1 88 ? -4.893 0.936 1.949 1.00 98.44 88 GLY A O 1
ATOM 692 N N . ARG A 1 89 ? -3.460 2.526 1.253 1.00 98.19 89 ARG A N 1
ATOM 693 C CA . ARG A 1 89 ? -3.570 3.365 2.459 1.00 98.19 89 ARG A CA 1
ATOM 694 C C . ARG A 1 89 ? -5.003 3.828 2.717 1.00 98.19 89 ARG A C 1
ATOM 696 O O . ARG A 1 89 ? -5.463 3.769 3.850 1.00 98.19 89 ARG A O 1
ATOM 703 N N . ALA A 1 90 ? -5.725 4.257 1.682 1.00 98.06 90 ALA A N 1
ATOM 704 C CA . ALA A 1 90 ? -7.126 4.652 1.827 1.00 98.06 90 ALA A CA 1
ATOM 705 C C . ALA A 1 90 ? -8.001 3.485 2.316 1.00 98.06 90 ALA A C 1
ATOM 707 O O . ALA A 1 90 ? -8.800 3.655 3.232 1.00 98.06 90 ALA A O 1
ATOM 708 N N . SER A 1 91 ? -7.811 2.292 1.745 1.00 98.38 91 SER A N 1
ATOM 709 C CA . SER A 1 91 ? -8.542 1.085 2.152 1.00 98.38 91 SER A CA 1
ATOM 710 C C . SER A 1 91 ? -8.197 0.673 3.582 1.00 98.38 91 SER A C 1
ATOM 712 O O . SER A 1 91 ? -9.093 0.329 4.345 1.00 98.38 91 SER A O 1
ATOM 714 N N . GLN A 1 92 ? -6.922 0.768 3.966 1.00 98.50 92 GLN A N 1
ATOM 715 C CA . GLN A 1 92 ? -6.466 0.502 5.327 1.00 98.50 92 GLN A CA 1
ATOM 716 C C . GLN A 1 92 ? -7.146 1.436 6.336 1.00 98.50 92 GLN A C 1
ATOM 718 O O . GLN A 1 92 ? -7.703 0.960 7.317 1.00 98.50 92 GLN A O 1
ATOM 723 N N . ILE A 1 93 ? -7.169 2.747 6.072 1.00 98.44 93 ILE A N 1
ATOM 724 C CA . ILE A 1 93 ? -7.822 3.728 6.955 1.00 98.44 93 ILE A CA 1
ATOM 725 C C . ILE A 1 93 ? -9.315 3.418 7.111 1.00 98.44 93 ILE A C 1
ATOM 727 O O . ILE A 1 93 ? -9.843 3.476 8.221 1.00 98.44 93 ILE A O 1
ATOM 731 N N . LEU A 1 94 ? -10.002 3.074 6.016 1.00 98.44 94 LEU A N 1
ATOM 732 C CA . LEU A 1 94 ? -11.418 2.704 6.065 1.00 98.44 94 LEU A CA 1
ATOM 733 C C . LEU A 1 94 ? -11.644 1.442 6.904 1.00 98.44 94 LEU A C 1
ATOM 735 O O . LEU A 1 94 ? -12.498 1.450 7.786 1.00 98.44 94 LEU A O 1
ATOM 739 N N . GLN A 1 95 ? -10.846 0.396 6.688 1.00 98.31 95 GLN A N 1
ATOM 740 C CA . GLN A 1 95 ? -10.947 -0.852 7.448 1.00 98.31 95 GLN A CA 1
ATOM 741 C C . GLN A 1 95 ? -10.627 -0.654 8.933 1.00 98.31 95 GLN A C 1
ATOM 743 O O . GLN A 1 95 ? -11.312 -1.208 9.790 1.00 98.31 95 GLN A O 1
ATOM 748 N N . GLU A 1 96 ? -9.624 0.159 9.265 1.00 98.44 96 GLU A N 1
ATOM 749 C CA . GLU A 1 96 ? -9.296 0.503 10.650 1.00 98.44 96 GLU A CA 1
ATOM 750 C C . GLU A 1 96 ? -10.438 1.274 11.324 1.00 98.44 96 GLU A C 1
ATOM 752 O O . GLU A 1 96 ? -10.784 0.985 12.474 1.00 98.44 96 GLU A O 1
ATOM 757 N N . ALA A 1 97 ? -11.064 2.215 10.610 1.00 98.25 97 ALA A N 1
ATOM 758 C CA . ALA A 1 97 ? -12.213 2.968 11.103 1.00 98.25 97 ALA A CA 1
ATOM 759 C C . ALA A 1 97 ? -13.448 2.073 11.303 1.00 98.25 97 ALA A C 1
ATOM 761 O O . ALA A 1 97 ? -14.125 2.173 12.330 1.00 98.25 97 ALA A O 1
ATOM 762 N N . GLU A 1 98 ? -13.726 1.169 10.362 1.00 98.31 98 GLU A N 1
ATOM 763 C CA . GLU A 1 98 ? -14.807 0.186 10.468 1.00 98.31 98 GLU A CA 1
ATOM 764 C C . GLU A 1 98 ? -14.577 -0.772 11.638 1.00 98.31 98 GLU A C 1
ATOM 766 O O . GLU A 1 98 ? -15.461 -0.922 12.482 1.00 98.31 98 GLU A O 1
ATOM 771 N N . ALA A 1 99 ? -13.372 -1.330 11.762 1.00 98.56 99 ALA A N 1
ATOM 772 C CA . ALA A 1 99 ? -13.000 -2.195 12.874 1.00 98.56 99 ALA A CA 1
ATOM 773 C C . ALA A 1 99 ? -13.084 -1.462 14.221 1.00 98.56 99 ALA A C 1
ATOM 775 O O . ALA A 1 99 ? -13.519 -2.037 15.220 1.00 98.56 99 ALA A O 1
ATOM 776 N N . TYR A 1 100 ? -12.690 -0.184 14.274 1.00 98.25 100 TYR A N 1
ATOM 777 C CA . TYR A 1 100 ? -12.841 0.632 15.476 1.00 98.25 100 TYR A CA 1
ATOM 778 C C . TYR A 1 100 ? -14.312 0.822 15.845 1.00 98.25 100 TYR A C 1
ATOM 780 O O . TYR A 1 100 ? -14.689 0.572 16.990 1.00 98.25 100 TYR A O 1
ATOM 788 N N . ARG A 1 101 ? -15.149 1.203 14.876 1.00 98.25 101 ARG A N 1
ATOM 789 C CA . ARG A 1 101 ? -16.595 1.359 15.068 1.00 98.25 101 ARG A CA 1
ATOM 790 C C . ARG A 1 101 ? -17.223 0.064 15.579 1.00 98.25 101 ARG A C 1
ATOM 792 O O . ARG A 1 101 ? -17.976 0.096 16.548 1.00 98.25 101 ARG A O 1
ATOM 799 N N . GLU A 1 102 ? -16.914 -1.066 14.952 1.00 98.38 102 GLU A N 1
ATOM 800 C CA . GLU A 1 102 ? -17.452 -2.370 15.346 1.00 98.38 102 GLU A CA 1
ATOM 801 C C . GLU A 1 102 ? -17.007 -2.776 16.741 1.00 98.38 102 GLU A C 1
ATOM 803 O O . GLU A 1 102 ? -17.841 -3.210 17.532 1.00 98.38 102 GLU A O 1
ATOM 808 N N . ARG A 1 103 ? -15.732 -2.562 17.083 1.00 98.38 103 ARG A N 1
ATOM 809 C CA . ARG A 1 103 ? -15.218 -2.817 18.431 1.00 98.38 103 ARG A CA 1
ATOM 810 C C . ARG A 1 103 ? -15.977 -2.010 19.478 1.00 98.38 103 ARG A C 1
ATOM 812 O O . ARG A 1 103 ? -16.421 -2.586 20.462 1.00 98.38 103 ARG A O 1
ATOM 819 N N . VAL A 1 104 ? -16.162 -0.709 19.249 1.00 98.50 104 VAL A N 1
ATOM 820 C CA . VAL A 1 104 ? -16.871 0.177 20.187 1.00 98.50 104 VAL A CA 1
ATOM 821 C C . VAL A 1 104 ? -18.331 -0.244 20.346 1.00 98.50 104 VAL A C 1
ATOM 823 O O . VAL A 1 104 ? -18.831 -0.314 21.465 1.00 98.50 104 VAL A O 1
ATOM 826 N N . VAL A 1 105 ? -19.018 -0.567 19.247 1.00 98.25 105 VAL A N 1
ATOM 827 C CA . VAL A 1 105 ? -20.415 -1.026 19.295 1.00 98.25 105 VAL A CA 1
ATOM 828 C C . VAL A 1 105 ? -20.529 -2.379 20.001 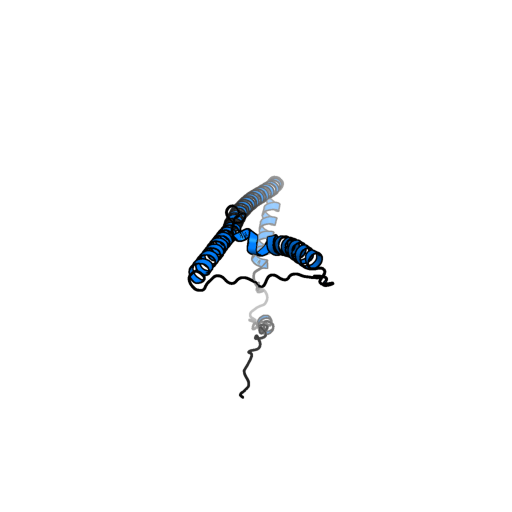1.00 98.25 105 VAL A C 1
ATOM 830 O O . VAL A 1 105 ? -21.406 -2.557 20.844 1.00 98.25 105 VAL A O 1
ATOM 833 N N . ALA A 1 106 ? -19.647 -3.330 19.692 1.00 98.19 106 ALA A N 1
ATOM 834 C CA . ALA A 1 106 ? -19.637 -4.648 20.318 1.00 98.19 106 ALA A CA 1
ATOM 835 C C . ALA A 1 106 ? -19.332 -4.559 21.818 1.00 98.19 106 ALA A C 1
ATOM 837 O O . ALA A 1 106 ? -20.006 -5.207 22.618 1.00 98.19 106 ALA A O 1
ATOM 838 N N . GLU A 1 107 ? -18.371 -3.723 22.208 1.00 98.25 107 GLU A N 1
ATOM 839 C CA . GLU A 1 107 ? -18.052 -3.465 23.608 1.00 98.25 107 GLU A CA 1
ATOM 840 C C . GLU A 1 107 ? -19.240 -2.828 24.334 1.00 98.25 107 GLU A C 1
ATOM 842 O O . GLU A 1 107 ? -19.657 -3.335 25.373 1.00 98.25 107 GLU A O 1
ATOM 847 N N . ALA A 1 108 ? -19.851 -1.786 23.762 1.00 97.88 108 ALA A N 1
ATOM 848 C CA . ALA A 1 108 ? -21.027 -1.140 24.341 1.00 97.88 108 ALA A CA 1
ATOM 849 C C . ALA A 1 108 ? -22.196 -2.125 24.520 1.00 97.88 108 ALA A C 1
ATOM 851 O O . ALA A 1 108 ? -22.802 -2.176 25.592 1.00 97.88 108 ALA A O 1
ATOM 852 N N . ASN A 1 109 ? -22.473 -2.957 23.513 1.00 98.06 109 ASN A N 1
ATOM 853 C CA . ASN A 1 109 ? -23.505 -3.993 23.587 1.00 98.06 109 ASN A CA 1
ATOM 854 C C . ASN A 1 109 ? -23.173 -5.062 24.638 1.00 98.06 109 ASN A C 1
ATOM 856 O O . ASN A 1 109 ? -24.054 -5.488 25.384 1.00 98.06 109 ASN A O 1
ATOM 860 N N . GLY A 1 110 ? -21.907 -5.474 24.735 1.00 98.19 110 GLY A N 1
ATOM 861 C CA . GLY A 1 110 ? -21.440 -6.417 25.749 1.00 98.19 110 GLY A CA 1
ATOM 862 C C . GLY A 1 110 ? -21.605 -5.869 27.167 1.00 98.19 110 GLY A C 1
ATOM 863 O O . GLY A 1 110 ? -22.136 -6.561 28.037 1.00 98.19 110 GLY A O 1
ATOM 864 N N . GLN A 1 111 ? -21.225 -4.607 27.395 1.00 96.94 111 GLN A N 1
ATOM 865 C CA . GLN A 1 111 ? -21.410 -3.941 28.687 1.00 96.94 111 GLN A CA 1
ATOM 866 C C . GLN A 1 111 ? -22.894 -3.767 29.028 1.00 96.94 111 GLN A C 1
ATOM 868 O O . GLN A 1 111 ? -23.287 -4.042 30.160 1.00 96.94 111 GLN A O 1
ATOM 873 N N . ALA A 1 112 ? -23.729 -3.379 28.058 1.00 97.62 112 ALA A N 1
ATOM 874 C CA . ALA A 1 112 ? -25.174 -3.270 28.249 1.00 97.62 112 ALA A CA 1
ATOM 875 C C . ALA A 1 112 ? -25.794 -4.626 28.619 1.00 97.62 112 ALA A C 1
ATOM 877 O O . ALA A 1 112 ? -26.507 -4.723 29.615 1.00 97.62 112 ALA A O 1
ATOM 878 N N . SER A 1 113 ? -25.455 -5.693 27.888 1.00 97.56 113 SER A N 1
ATOM 879 C CA . SER A 1 113 ? -25.916 -7.053 28.191 1.00 97.56 113 SER A CA 1
ATOM 880 C C . SER A 1 113 ? -25.482 -7.501 29.586 1.00 97.56 113 SER A C 1
ATOM 882 O O . SER A 1 113 ? -26.291 -8.038 30.343 1.00 97.56 113 SER A O 1
ATOM 884 N N . ARG A 1 114 ? -24.218 -7.262 29.958 1.00 95.31 114 ARG A N 1
ATOM 885 C CA . ARG A 1 114 ? -23.703 -7.579 31.297 1.00 95.31 114 ARG A CA 1
ATOM 886 C C . ARG A 1 114 ? -24.465 -6.813 32.376 1.00 95.31 114 ARG A C 1
ATOM 888 O O . ARG A 1 114 ? -24.833 -7.396 33.392 1.00 95.31 114 ARG A O 1
ATOM 895 N N . PHE A 1 115 ? -24.720 -5.525 32.156 1.00 95.38 115 PHE A N 1
ATOM 896 C CA . PHE A 1 115 ? -25.486 -4.699 33.083 1.00 95.38 115 PHE A CA 1
ATOM 897 C C . PHE A 1 115 ? -26.910 -5.232 33.264 1.00 95.38 115 PHE A C 1
ATOM 899 O O . PHE A 1 115 ? -27.351 -5.393 34.400 1.00 95.38 115 PHE A O 1
ATOM 906 N N . THR A 1 116 ? -27.608 -5.568 32.176 1.00 96.44 116 THR A N 1
ATOM 907 C CA . THR A 1 116 ? -28.966 -6.127 32.237 1.00 96.44 116 THR A CA 1
ATOM 908 C C . THR A 1 116 ? -29.003 -7.443 33.012 1.00 96.44 116 THR A C 1
ATOM 910 O O . THR A 1 116 ? -29.842 -7.592 33.895 1.00 96.44 116 THR A O 1
ATOM 913 N N . GLN A 1 117 ? -28.065 -8.362 32.759 1.00 93.88 117 GLN A N 1
ATOM 914 C CA . GLN A 1 117 ? -27.975 -9.633 33.492 1.00 93.88 117 GLN A CA 1
ATOM 915 C C . GLN A 1 117 ? -27.775 -9.410 34.997 1.00 93.88 117 GLN A C 1
ATOM 917 O O . GLN A 1 117 ? -28.467 -9.998 35.826 1.00 93.88 117 GLN A O 1
ATOM 922 N N . VAL A 1 118 ? -26.862 -8.508 35.364 1.00 92.19 118 VAL A N 1
ATOM 923 C CA . VAL A 1 118 ? -26.611 -8.157 36.767 1.00 92.19 118 VAL A CA 1
ATOM 924 C C . VAL A 1 118 ? -27.833 -7.494 37.405 1.00 92.19 118 VAL A C 1
ATOM 926 O O . VAL A 1 118 ? -28.160 -7.782 38.556 1.00 92.19 118 VAL A O 1
ATOM 929 N N . TYR A 1 119 ? -28.526 -6.623 36.671 1.00 93.31 119 TYR A N 1
ATOM 930 C CA . TYR A 1 119 ? -29.741 -5.962 37.137 1.00 93.31 119 TYR A CA 1
ATOM 931 C C . TYR A 1 119 ? -30.876 -6.961 37.393 1.00 93.31 119 TYR A C 1
ATOM 933 O O . TYR A 1 119 ? -31.562 -6.857 38.412 1.00 93.31 119 TYR A O 1
ATOM 941 N N . GLU A 1 120 ? -31.064 -7.947 36.515 1.00 94.69 120 GLU A N 1
ATOM 942 C CA . GLU A 1 120 ? -32.068 -8.996 36.707 1.00 94.69 120 GLU A CA 1
ATOM 943 C C . GLU A 1 120 ? -31.812 -9.807 37.983 1.00 94.69 120 GLU A C 1
ATOM 945 O O . GLU A 1 120 ? -32.744 -10.022 38.764 1.00 94.69 120 GLU A O 1
ATOM 950 N N . GLU A 1 121 ? -30.559 -10.184 38.245 1.00 91.38 121 GLU A N 1
ATOM 951 C CA . GLU A 1 121 ? -30.184 -10.892 39.475 1.00 91.38 121 GLU A CA 1
ATOM 952 C C . GLU A 1 121 ? -30.281 -10.001 40.719 1.00 91.38 121 GLU A C 1
ATOM 954 O O . GLU A 1 121 ? -30.769 -10.425 41.769 1.00 91.38 121 GLU A O 1
ATOM 959 N N . TYR A 1 122 ? -29.899 -8.728 40.611 1.00 92.94 122 TYR A N 1
ATOM 960 C CA . TYR A 1 122 ? -30.096 -7.752 41.680 1.00 92.94 122 TYR A CA 1
ATOM 961 C C . TYR A 1 122 ? -31.579 -7.589 42.038 1.00 92.94 122 TYR A C 1
ATOM 963 O O . TYR A 1 122 ? -31.924 -7.531 43.218 1.00 92.94 122 TYR A O 1
ATOM 971 N N . ARG A 1 123 ? -32.468 -7.551 41.038 1.00 94.19 123 ARG A N 1
ATOM 972 C CA . ARG A 1 123 ? -33.918 -7.452 41.250 1.00 94.19 123 ARG A CA 1
ATOM 973 C C . ARG A 1 123 ? -34.471 -8.674 41.988 1.00 94.19 123 ARG A C 1
ATOM 975 O O . ARG A 1 123 ? -35.413 -8.525 42.760 1.00 94.19 123 ARG A O 1
ATOM 982 N N . ARG A 1 124 ? -33.900 -9.863 41.763 1.00 94.25 124 ARG A N 1
ATOM 983 C CA . ARG A 1 124 ? -34.284 -11.103 42.459 1.00 94.25 124 ARG A CA 1
ATOM 984 C C . ARG A 1 124 ? -33.782 -11.139 43.902 1.00 94.25 124 ARG A C 1
ATOM 986 O O . ARG A 1 124 ? -34.537 -11.530 44.786 1.00 94.25 124 ARG A O 1
ATOM 993 N N . ALA A 1 125 ? -32.530 -10.745 44.145 1.00 94.62 125 ALA A N 1
ATOM 994 C CA . ALA A 1 125 ? -31.895 -10.876 45.456 1.00 94.62 125 ALA A CA 1
ATOM 995 C C . ALA A 1 125 ? -30.931 -9.706 45.771 1.00 94.62 125 ALA A C 1
ATOM 997 O O . ALA A 1 125 ? -29.709 -9.851 45.712 1.00 94.62 125 ALA A O 1
ATOM 998 N N . PRO A 1 126 ? -31.445 -8.526 46.158 1.00 92.25 126 PRO A N 1
ATOM 999 C CA . PRO A 1 126 ? -30.644 -7.302 46.215 1.00 92.25 126 PRO A CA 1
ATOM 1000 C C . PRO A 1 126 ? -29.566 -7.287 47.310 1.00 92.25 126 PRO A C 1
ATOM 1002 O O . PRO A 1 126 ? -28.539 -6.638 47.123 1.00 92.25 126 PRO A O 1
ATOM 1005 N N . ALA A 1 127 ? -29.773 -7.967 48.444 1.00 93.25 127 ALA A N 1
ATOM 1006 C CA . ALA A 1 127 ? -28.807 -7.975 49.550 1.00 93.25 127 ALA A CA 1
ATOM 1007 C C . ALA A 1 127 ? -27.540 -8.782 49.209 1.00 93.25 127 ALA A C 1
ATOM 1009 O O . ALA A 1 127 ? -26.431 -8.266 49.318 1.00 93.25 127 ALA A O 1
ATOM 1010 N N . VAL A 1 128 ? -27.705 -10.016 48.720 1.00 94.62 128 VAL A N 1
ATOM 1011 C CA . VAL A 1 128 ? -26.583 -10.899 48.352 1.00 94.62 128 VAL A CA 1
ATOM 1012 C C . VAL A 1 128 ? -25.811 -10.391 47.139 1.00 94.62 128 VAL A C 1
ATOM 1014 O O . VAL A 1 128 ? -24.587 -10.495 47.112 1.00 94.62 128 VAL A O 1
ATOM 1017 N N . THR A 1 129 ? -26.489 -9.788 46.157 1.00 92.12 129 THR A N 1
ATOM 1018 C CA . THR A 1 129 ? -25.810 -9.244 44.976 1.00 92.12 129 THR A CA 1
ATOM 1019 C C . THR A 1 129 ? -24.926 -8.046 45.339 1.00 92.12 129 THR A C 1
ATOM 1021 O O . THR A 1 129 ? -23.808 -7.957 44.837 1.00 92.12 129 THR A O 1
ATOM 1024 N N . ARG A 1 130 ? -25.361 -7.156 46.249 1.00 92.25 130 ARG A N 1
ATOM 1025 C CA . ARG A 1 130 ? -24.510 -6.048 46.737 1.00 92.25 130 ARG A CA 1
ATOM 1026 C C . ARG A 1 130 ? -23.299 -6.546 47.506 1.00 92.25 130 ARG A C 1
ATOM 1028 O O . ARG A 1 130 ? -22.198 -6.070 47.248 1.00 92.25 130 ARG A O 1
ATOM 1035 N N . GLU A 1 131 ? -23.508 -7.494 48.415 1.00 93.62 131 GLU A N 1
ATOM 1036 C CA . GLU A 1 131 ? -22.425 -8.061 49.219 1.00 93.62 131 GLU A CA 1
ATOM 1037 C C . GLU A 1 131 ? -21.368 -8.716 48.323 1.00 93.62 131 GLU A C 1
ATOM 1039 O O . GLU A 1 131 ? -20.182 -8.414 48.438 1.00 93.62 131 GLU A O 1
ATOM 1044 N N . ARG A 1 132 ? -21.792 -9.524 47.339 1.00 93.69 132 ARG A N 1
ATOM 1045 C CA . ARG A 1 132 ? -20.875 -10.113 46.353 1.00 93.69 132 ARG A CA 1
ATOM 1046 C C . ARG A 1 132 ? -20.100 -9.042 45.583 1.00 93.69 132 ARG A C 1
ATOM 1048 O O . ARG A 1 132 ? -18.881 -9.142 45.499 1.00 93.69 132 ARG A O 1
ATOM 1055 N N . MET A 1 133 ? -20.774 -8.018 45.048 1.00 90.62 133 MET A N 1
ATOM 1056 C CA . MET A 1 133 ? -20.092 -6.937 44.321 1.00 90.62 133 MET A CA 1
ATOM 1057 C C . MET A 1 133 ? -19.053 -6.224 45.194 1.00 90.62 133 MET A C 1
ATOM 1059 O O 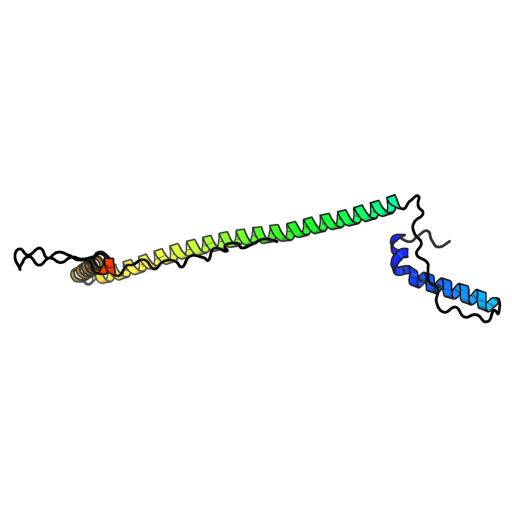. MET A 1 133 ? -17.968 -5.899 44.711 1.00 90.62 133 MET A O 1
ATOM 1063 N N . PHE A 1 134 ? -19.371 -5.975 46.466 1.00 93.88 134 PHE A N 1
ATOM 1064 C CA . PHE A 1 134 ? -18.452 -5.349 47.412 1.00 93.88 134 PHE A CA 1
ATOM 1065 C C . PHE A 1 134 ? -17.215 -6.220 47.641 1.00 93.88 134 PHE A C 1
ATOM 1067 O O . PHE A 1 134 ? -16.096 -5.737 47.462 1.00 93.88 134 PHE A O 1
ATOM 1074 N N . LEU A 1 135 ? -17.412 -7.503 47.955 1.00 94.69 135 LEU A N 1
ATOM 1075 C CA . LEU A 1 135 ? -16.322 -8.446 48.192 1.00 94.69 135 LEU A CA 1
ATOM 1076 C C . LEU A 1 135 ? -15.442 -8.634 46.949 1.00 94.69 135 LEU A C 1
ATOM 1078 O O . LEU A 1 135 ? -14.229 -8.535 47.073 1.00 94.69 135 LEU A O 1
ATOM 1082 N N . GLU A 1 136 ? -16.016 -8.790 45.751 1.00 92.38 136 GLU A N 1
ATOM 1083 C CA . GLU A 1 136 ? -15.251 -8.892 44.493 1.00 92.38 136 GLU A CA 1
ATOM 1084 C C . GLU A 1 136 ? -14.452 -7.617 44.187 1.00 92.3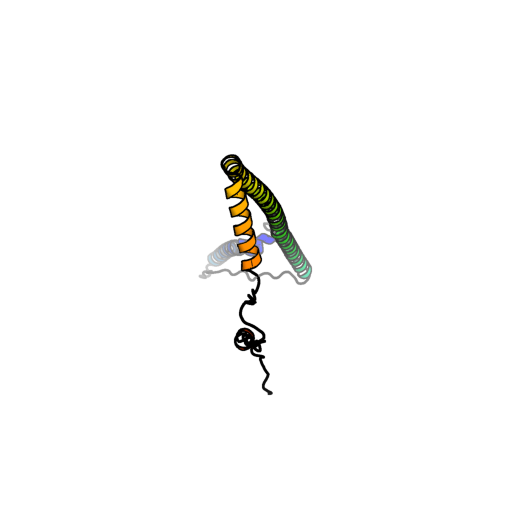8 136 GLU A C 1
ATOM 1086 O O . GLU A 1 136 ? -13.343 -7.659 43.648 1.00 92.38 136 GLU A O 1
ATOM 1091 N N . THR A 1 137 ? -15.018 -6.448 44.496 1.00 91.94 137 THR A N 1
ATOM 1092 C CA . THR A 1 137 ? -14.330 -5.170 44.277 1.00 91.94 137 THR A CA 1
ATOM 1093 C C . THR A 1 137 ? -13.189 -5.002 45.273 1.00 91.94 137 THR A C 1
ATOM 1095 O O . THR A 1 137 ? -12.089 -4.627 44.871 1.00 91.94 137 THR A O 1
ATOM 1098 N N . MET A 1 138 ? -13.420 -5.335 46.545 1.00 90.12 138 MET A N 1
ATOM 1099 C CA . MET A 1 138 ? -12.389 -5.324 47.581 1.00 90.12 138 MET A CA 1
ATOM 1100 C C . MET A 1 138 ? -11.298 -6.352 47.303 1.00 90.12 138 MET A C 1
ATOM 1102 O O . MET A 1 138 ? -10.125 -6.032 47.451 1.00 90.12 138 MET A O 1
ATOM 1106 N N . GLU A 1 139 ? -11.644 -7.546 46.827 1.00 91.50 139 GLU A N 1
ATOM 1107 C CA . GLU A 1 139 ? -10.681 -8.552 46.382 1.00 91.50 139 GLU A CA 1
ATOM 1108 C C . GLU A 1 139 ? -9.790 -8.002 45.267 1.00 91.50 139 GLU A C 1
ATOM 1110 O O . GLU A 1 139 ? -8.571 -8.091 45.368 1.00 91.50 139 GLU A O 1
ATOM 1115 N N . ARG A 1 140 ? -10.364 -7.360 44.243 1.00 90.38 140 ARG A N 1
ATOM 1116 C CA . ARG A 1 140 ? -9.597 -6.803 43.117 1.00 90.38 140 ARG A CA 1
ATOM 1117 C C . ARG A 1 140 ? -8.695 -5.638 43.525 1.00 90.38 140 ARG A C 1
ATOM 1119 O O . ARG A 1 140 ? -7.554 -5.562 43.081 1.00 90.38 140 ARG A O 1
ATOM 1126 N N . VAL A 1 141 ? -9.207 -4.722 44.349 1.00 89.81 141 VAL A N 1
ATOM 1127 C CA . VAL A 1 141 ? -8.459 -3.544 44.823 1.00 89.81 141 VAL A CA 1
ATOM 1128 C C . VAL A 1 141 ? -7.342 -3.970 45.769 1.00 89.81 141 VAL A C 1
ATOM 1130 O O . VAL A 1 141 ? -6.188 -3.581 45.600 1.00 89.81 141 VAL A O 1
ATOM 1133 N N . LEU A 1 142 ? -7.672 -4.804 46.753 1.00 86.44 142 LEU A N 1
ATOM 1134 C CA . LEU A 1 142 ? -6.713 -5.250 47.751 1.00 86.44 142 LEU A CA 1
ATOM 1135 C C . LEU A 1 142 ? -5.759 -6.305 47.164 1.00 86.44 142 LEU A C 1
ATOM 1137 O O . LEU A 1 142 ? -4.627 -6.393 47.612 1.00 86.44 142 LEU A O 1
ATOM 1141 N N . GLY A 1 143 ? -6.167 -7.097 46.171 1.00 86.19 143 GLY A N 1
ATOM 1142 C CA . GLY A 1 143 ? -5.348 -8.149 45.554 1.00 86.19 143 GLY A CA 1
ATOM 1143 C C . GLY A 1 143 ? -4.075 -7.641 44.873 1.00 86.19 143 GLY A C 1
ATOM 1144 O O . GLY A 1 143 ? -3.064 -8.332 44.899 1.00 86.19 143 GLY A O 1
ATOM 1145 N N . ASN A 1 144 ? -4.097 -6.417 44.340 1.00 80.38 144 ASN A N 1
ATOM 1146 C CA . ASN A 1 144 ? -2.937 -5.782 43.702 1.00 80.38 144 ASN A CA 1
ATOM 1147 C C . ASN A 1 144 ? -2.127 -4.877 44.649 1.00 80.38 144 ASN A C 1
ATOM 1149 O O . ASN A 1 144 ? -1.266 -4.133 44.186 1.00 80.38 144 ASN A O 1
ATOM 1153 N N . THR A 1 145 ? -2.423 -4.888 45.950 1.00 79.88 145 THR A N 1
ATOM 1154 C CA . THR A 1 145 ? -1.749 -4.039 46.941 1.00 79.88 145 THR A CA 1
ATOM 1155 C C . THR A 1 145 ? -0.952 -4.902 47.912 1.00 79.88 145 THR A C 1
ATOM 1157 O O . THR A 1 145 ? -1.475 -5.897 48.413 1.00 79.88 145 THR A O 1
ATOM 1160 N N . ASP A 1 146 ? 0.279 -4.503 48.233 1.00 76.06 146 ASP A N 1
ATOM 1161 C CA . ASP A 1 146 ? 1.068 -5.153 49.281 1.00 76.06 146 ASP A CA 1
ATOM 1162 C C . ASP A 1 146 ? 0.416 -4.901 50.648 1.00 76.06 146 ASP A C 1
ATOM 1164 O O . ASP A 1 146 ? 0.332 -3.768 51.129 1.00 76.06 146 ASP A O 1
ATOM 1168 N N . LYS A 1 147 ? -0.106 -5.964 51.267 1.00 76.94 147 LYS A N 1
ATOM 1169 C CA . LYS A 1 147 ? -0.846 -5.875 52.533 1.00 76.94 147 LYS A CA 1
ATOM 1170 C C . LYS A 1 147 ? 0.078 -6.176 53.702 1.00 76.94 147 LYS A C 1
ATOM 1172 O O . LYS A 1 147 ? 0.700 -7.233 53.740 1.00 76.94 147 LYS A O 1
ATOM 1177 N N . ILE A 1 148 ? 0.079 -5.300 54.704 1.00 72.44 148 ILE A N 1
ATOM 1178 C CA . ILE A 1 148 ? 0.714 -5.549 56.001 1.00 72.44 148 ILE A CA 1
ATOM 1179 C C . ILE A 1 148 ? -0.401 -5.644 57.042 1.00 72.44 148 ILE A C 1
ATOM 1181 O O . ILE A 1 148 ? -1.088 -4.661 57.315 1.00 72.44 148 ILE A O 1
ATOM 1185 N N . ILE A 1 149 ? -0.609 -6.839 57.595 1.00 72.31 149 ILE A N 1
ATOM 1186 C CA . ILE A 1 149 ? -1.605 -7.091 58.641 1.00 72.31 149 ILE A CA 1
ATOM 1187 C C . ILE A 1 149 ? -0.874 -7.041 59.981 1.00 72.31 149 ILE A C 1
ATOM 1189 O O . ILE A 1 149 ? -0.002 -7.867 60.240 1.00 72.31 149 ILE A O 1
ATOM 1193 N N . ILE A 1 150 ? -1.210 -6.059 60.816 1.00 69.69 150 ILE A N 1
ATOM 1194 C CA . ILE A 1 150 ? -0.637 -5.908 62.157 1.00 69.69 150 ILE A CA 1
ATOM 1195 C C . ILE A 1 150 ? -1.672 -6.412 63.160 1.00 69.69 150 ILE A C 1
ATOM 1197 O O . ILE A 1 150 ? -2.748 -5.830 63.293 1.00 69.69 150 ILE A O 1
ATOM 1201 N N . ASP A 1 151 ? -1.343 -7.497 63.855 1.00 69.12 151 ASP A N 1
ATOM 1202 C CA . ASP A 1 151 ? -2.145 -8.015 64.958 1.00 69.12 151 ASP A CA 1
ATOM 1203 C C . ASP A 1 151 ? -1.927 -7.139 66.202 1.00 69.12 151 ASP A C 1
ATOM 1205 O O . ASP A 1 151 ? -0.831 -7.083 66.758 1.00 69.12 151 ASP A O 1
ATOM 1209 N N . GLN A 1 152 ? -2.965 -6.417 66.629 1.00 62.84 152 GLN A N 1
ATOM 1210 C CA . GLN A 1 152 ? -2.921 -5.567 67.825 1.00 62.84 152 GLN A CA 1
ATOM 1211 C C . GLN A 1 152 ? -3.121 -6.356 69.132 1.00 62.84 152 GLN A C 1
ATOM 1213 O O . GLN A 1 152 ? -3.096 -5.757 70.207 1.00 62.84 152 GLN A O 1
ATOM 1218 N N . SER A 1 153 ? -3.304 -7.682 69.075 1.00 59.66 153 SER A N 1
ATOM 1219 C CA . SER A 1 153 ? -3.493 -8.519 70.268 1.00 59.66 153 SER A CA 1
ATOM 1220 C C . SER A 1 153 ? -2.188 -9.001 70.928 1.00 59.66 153 SER A C 1
ATOM 1222 O O . SER A 1 153 ? -2.226 -9.501 72.052 1.00 59.66 153 SER A O 1
ATOM 1224 N N . GLY A 1 154 ? -1.021 -8.784 70.304 1.00 53.62 154 GLY A N 1
ATOM 1225 C CA . GLY A 1 154 ? 0.297 -9.120 70.859 1.00 53.62 154 GLY A CA 1
ATOM 1226 C C . GLY A 1 154 ? 1.182 -7.885 71.030 1.00 53.62 154 GLY A C 1
ATOM 1227 O O . GLY A 1 154 ? 1.707 -7.352 70.059 1.00 53.62 154 GLY A O 1
ATOM 1228 N N . GLY A 1 155 ? 1.337 -7.411 72.267 1.00 49.84 155 GLY A N 1
ATOM 1229 C CA . GLY A 1 155 ? 1.981 -6.136 72.592 1.00 49.84 155 GLY A CA 1
ATOM 1230 C C . GLY A 1 155 ? 3.397 -5.910 72.033 1.00 49.84 155 GLY A C 1
ATOM 1231 O O . GLY A 1 155 ? 4.242 -6.796 72.028 1.00 49.84 155 GLY A O 1
ATOM 1232 N N . ASN A 1 156 ? 3.651 -4.655 71.646 1.00 50.47 156 ASN A N 1
ATOM 1233 C CA . ASN A 1 156 ? 4.930 -3.936 71.737 1.00 50.47 156 ASN A CA 1
ATOM 1234 C C . ASN A 1 156 ? 6.230 -4.676 71.347 1.00 50.47 156 ASN A C 1
ATOM 1236 O O . ASN A 1 156 ? 7.266 -4.501 71.987 1.00 50.47 156 ASN A O 1
ATOM 1240 N N . ALA A 1 157 ? 6.226 -5.417 70.242 1.00 48.22 157 ALA A N 1
ATOM 1241 C CA . ALA A 1 157 ? 7.456 -5.839 69.580 1.00 48.22 157 ALA A CA 1
ATOM 1242 C C . ALA A 1 157 ? 7.426 -5.387 68.119 1.00 48.22 157 ALA A C 1
ATOM 1244 O O . ALA A 1 157 ? 6.948 -6.094 67.235 1.00 48.22 157 ALA A O 1
ATOM 1245 N N . VAL A 1 158 ? 7.951 -4.185 67.871 1.00 53.19 158 VAL A N 1
ATOM 1246 C CA . VAL A 1 158 ? 8.362 -3.753 66.532 1.00 53.19 158 VAL A CA 1
ATOM 1247 C C . VAL A 1 158 ? 9.467 -4.712 66.083 1.00 53.19 158 VAL A C 1
ATOM 1249 O O . VAL A 1 158 ? 10.632 -4.536 66.431 1.00 53.19 158 VAL A O 1
ATOM 1252 N N . GLN A 1 159 ? 9.100 -5.779 65.376 1.00 56.84 159 GLN A N 1
ATOM 1253 C CA . GLN A 1 159 ? 10.071 -6.654 64.726 1.00 56.84 159 GLN A CA 1
ATOM 1254 C C . GLN A 1 159 ? 10.664 -5.895 63.530 1.00 56.84 159 GLN A C 1
ATOM 1256 O O . GLN A 1 159 ? 9.899 -5.416 62.688 1.00 56.84 159 GLN A O 1
ATOM 1261 N N . PRO A 1 160 ? 12.001 -5.744 63.441 1.00 57.31 160 PRO A N 1
ATOM 1262 C CA . PRO A 1 160 ? 12.637 -5.104 62.299 1.00 57.31 160 PRO A CA 1
ATOM 1263 C C . PRO A 1 160 ? 12.288 -5.862 61.017 1.00 57.31 160 PRO A C 1
ATOM 1265 O O . PRO A 1 160 ? 12.655 -7.024 60.841 1.00 57.31 160 PRO A O 1
ATOM 1268 N N . PHE A 1 161 ? 11.557 -5.198 60.127 1.00 59.12 161 PHE A N 1
ATOM 1269 C CA . PHE A 1 161 ? 11.206 -5.722 58.817 1.00 59.12 161 PHE A CA 1
ATOM 1270 C C . PHE A 1 161 ? 12.457 -5.740 57.932 1.00 59.12 161 PHE A C 1
ATOM 1272 O O . PHE A 1 161 ? 12.961 -4.686 57.543 1.00 59.12 161 PHE A O 1
ATOM 1279 N N . LEU A 1 162 ? 12.963 -6.936 57.624 1.00 57.09 162 LEU A N 1
ATOM 1280 C CA . LEU A 1 162 ? 13.969 -7.142 56.586 1.00 57.09 162 LEU A CA 1
ATOM 1281 C C . LEU A 1 162 ? 13.258 -7.688 55.333 1.00 57.09 162 LEU A C 1
ATOM 1283 O O . LEU A 1 162 ? 12.938 -8.878 55.297 1.00 57.09 162 LEU A O 1
ATOM 1287 N N . PRO A 1 163 ? 12.973 -6.854 54.314 1.00 57.94 163 PRO A N 1
ATOM 1288 C CA . PRO A 1 163 ? 12.323 -7.313 53.093 1.00 57.94 163 PRO A CA 1
ATOM 1289 C C . PRO A 1 163 ? 13.282 -8.194 52.288 1.00 57.94 163 PRO A C 1
ATOM 1291 O O . PRO A 1 163 ? 14.144 -7.703 51.558 1.00 57.94 163 PRO A O 1
ATOM 1294 N N . LEU A 1 164 ? 13.121 -9.513 52.398 1.00 56.50 164 LEU A N 1
ATOM 1295 C CA . LEU A 1 164 ? 13.877 -10.486 51.604 1.00 56.50 164 LEU A CA 1
ATOM 1296 C C . LEU A 1 164 ? 13.559 -10.373 50.099 1.00 56.50 164 LEU A C 1
ATOM 1298 O O . LEU A 1 164 ? 14.425 -10.654 49.274 1.00 56.50 164 LEU A O 1
ATOM 1302 N N . ASP A 1 165 ? 12.385 -9.851 49.728 1.00 59.97 165 ASP A N 1
ATOM 1303 C CA . ASP A 1 165 ? 12.010 -9.616 48.324 1.00 59.97 165 ASP A CA 1
ATOM 1304 C C . ASP A 1 165 ? 12.907 -8.587 47.619 1.00 59.97 165 ASP A C 1
ATOM 1306 O O . ASP A 1 165 ? 13.158 -8.693 46.415 1.00 59.97 165 ASP A O 1
ATOM 1310 N N . GLN A 1 166 ? 13.459 -7.618 48.359 1.00 57.94 166 GLN A N 1
ATOM 1311 C CA . GLN A 1 166 ? 14.384 -6.622 47.803 1.00 57.94 166 GLN A CA 1
ATOM 1312 C C . GLN A 1 166 ? 15.796 -7.191 47.588 1.00 57.94 166 GLN A C 1
ATOM 1314 O O . GLN A 1 166 ? 16.542 -6.676 46.759 1.00 57.94 166 GLN A O 1
ATOM 1319 N N . LEU A 1 167 ? 16.151 -8.282 48.278 1.00 55.16 167 LEU A N 1
ATOM 1320 C CA . LEU A 1 167 ? 17.410 -9.006 48.071 1.00 55.16 167 LEU A CA 1
ATOM 1321 C C . LEU A 1 167 ? 17.327 -9.994 46.895 1.00 55.16 167 LEU A C 1
ATOM 1323 O O . LEU A 1 167 ? 18.342 -10.230 46.237 1.00 55.16 167 LEU A O 1
ATOM 1327 N N . LEU A 1 168 ? 16.140 -10.541 46.594 1.00 59.66 168 LEU A N 1
ATOM 1328 C CA . LEU A 1 168 ? 15.935 -11.445 45.453 1.00 59.66 168 LEU A CA 1
ATOM 1329 C C . LEU A 1 168 ? 15.674 -10.714 44.127 1.00 59.66 168 LEU A C 1
ATOM 1331 O O . LEU A 1 168 ? 16.015 -11.243 43.070 1.00 59.66 168 LEU A O 1
ATOM 1335 N N . ARG A 1 169 ? 15.156 -9.478 44.149 1.00 53.84 169 ARG A N 1
ATOM 1336 C CA . ARG A 1 169 ? 15.105 -8.592 42.970 1.00 53.84 169 ARG A CA 1
ATOM 1337 C C . ARG A 1 169 ? 16.460 -7.929 42.709 1.00 53.84 169 ARG A C 1
ATOM 1339 O O . ARG A 1 169 ? 16.583 -6.712 42.604 1.00 53.84 169 ARG A O 1
ATOM 1346 N N . ARG A 1 170 ? 17.502 -8.741 42.537 1.00 50.44 170 ARG A N 1
ATOM 1347 C CA . ARG A 1 170 ? 18.666 -8.294 41.771 1.00 50.44 170 ARG A CA 1
ATOM 1348 C C . ARG A 1 170 ? 18.173 -8.094 40.334 1.00 50.44 170 ARG A C 1
ATOM 1350 O O . ARG A 1 170 ? 17.595 -9.034 39.787 1.00 50.44 170 ARG A O 1
ATOM 1357 N N . PRO A 1 171 ? 18.324 -6.905 39.725 1.00 44.97 171 PRO A N 1
ATOM 1358 C CA . PRO A 1 171 ? 17.950 -6.734 38.334 1.00 44.97 171 PRO A CA 1
ATOM 1359 C C . PRO A 1 171 ? 18.766 -7.743 37.535 1.00 44.97 171 PRO A C 1
ATOM 1361 O O . PRO A 1 171 ? 19.994 -7.795 37.663 1.00 44.97 171 PRO A O 1
ATOM 1364 N N . ALA A 1 172 ? 18.075 -8.582 36.764 1.00 47.56 172 ALA A N 1
ATOM 1365 C CA . ALA A 1 172 ? 18.705 -9.288 35.671 1.00 47.56 172 ALA A CA 1
ATOM 1366 C C . ALA A 1 172 ? 19.403 -8.210 34.839 1.00 47.56 172 ALA A C 1
ATOM 1368 O O . ALA A 1 172 ? 18.754 -7.343 34.259 1.00 47.56 172 ALA A O 1
ATOM 1369 N N . GLN A 1 173 ? 20.732 -8.204 34.906 1.00 46.59 173 GLN A N 1
ATOM 1370 C CA . GLN A 1 173 ? 21.568 -7.479 33.974 1.00 46.59 173 GLN A CA 1
ATOM 1371 C C . GLN A 1 173 ? 21.085 -7.846 32.575 1.00 46.59 173 GLN A C 1
ATOM 1373 O O . GLN A 1 173 ? 21.145 -9.016 32.194 1.00 46.59 173 GLN A O 1
ATOM 1378 N N . ASP A 1 174 ? 20.628 -6.844 31.829 1.00 50.19 174 ASP A N 1
ATOM 1379 C CA . ASP A 1 174 ? 20.674 -6.893 30.378 1.00 50.19 174 ASP A CA 1
ATOM 1380 C C . ASP A 1 174 ? 22.085 -7.355 29.986 1.00 50.19 174 ASP A C 1
ATOM 1382 O O . ASP A 1 174 ? 23.069 -6.712 30.385 1.00 50.19 174 ASP A O 1
ATOM 1386 N N . PRO A 1 175 ? 22.242 -8.469 29.250 1.00 49.12 175 PRO A N 1
ATOM 1387 C CA . PRO A 1 175 ? 23.516 -8.760 28.639 1.00 49.12 175 PRO A CA 1
ATOM 1388 C C . PRO A 1 175 ? 23.770 -7.654 27.623 1.00 49.12 175 PRO A C 1
ATOM 1390 O O . PRO A 1 175 ? 23.102 -7.541 26.595 1.00 49.12 175 PRO A O 1
ATOM 1393 N N . ALA A 1 176 ? 24.742 -6.817 27.966 1.00 49.50 176 ALA A N 1
ATOM 1394 C CA . ALA A 1 176 ? 25.364 -5.870 27.075 1.00 49.50 176 ALA A CA 1
ATOM 1395 C C . ALA A 1 176 ? 25.604 -6.523 25.707 1.00 49.50 176 ALA A C 1
ATOM 1397 O O . ALA A 1 176 ? 26.296 -7.538 25.593 1.00 49.50 176 ALA A O 1
ATOM 1398 N N . SER A 1 177 ? 25.047 -5.898 24.671 1.00 57.03 177 SER A N 1
ATOM 1399 C CA . SER A 1 177 ? 25.515 -6.019 23.296 1.00 57.03 177 SER A CA 1
ATOM 1400 C C . SER A 1 177 ? 27.048 -6.011 23.275 1.00 57.03 177 SER A C 1
ATOM 1402 O O . SER A 1 177 ? 27.649 -5.096 23.851 1.00 57.03 177 SER A O 1
ATOM 1404 N N . PRO A 1 178 ? 27.716 -6.981 22.627 1.00 56.19 178 PRO A N 1
ATOM 1405 C CA . PRO A 1 178 ? 29.159 -6.944 22.515 1.00 56.19 178 PRO A CA 1
ATOM 1406 C C . PRO A 1 178 ? 29.552 -5.762 21.630 1.00 56.19 178 PRO A C 1
ATOM 1408 O O . PRO A 1 178 ? 29.289 -5.728 20.427 1.00 56.19 178 PRO A O 1
ATOM 1411 N N . ALA A 1 179 ? 30.204 -4.787 22.257 1.00 49.38 179 ALA A N 1
ATOM 1412 C CA . ALA A 1 179 ? 31.007 -3.799 21.574 1.00 49.38 179 ALA A CA 1
ATOM 1413 C C . ALA A 1 179 ? 32.083 -4.531 20.760 1.00 49.38 179 ALA A C 1
ATOM 1415 O O . ALA A 1 179 ? 32.982 -5.172 21.308 1.00 49.38 179 ALA A O 1
ATOM 1416 N N . ALA A 1 180 ? 31.987 -4.410 19.438 1.00 53.25 180 ALA A N 1
ATOM 1417 C CA . ALA A 1 180 ? 33.083 -4.647 18.520 1.00 53.25 180 ALA A CA 1
ATOM 1418 C C . ALA A 1 180 ? 34.186 -3.617 18.810 1.00 53.25 180 ALA A C 1
ATOM 1420 O O . ALA A 1 180 ? 34.201 -2.515 18.265 1.00 53.25 180 ALA A O 1
ATOM 1421 N N . ALA A 1 181 ? 35.097 -3.966 19.717 1.00 50.88 181 ALA A N 1
ATOM 1422 C CA . ALA A 1 181 ? 36.326 -3.226 19.939 1.00 50.88 181 ALA A CA 1
ATOM 1423 C C . ALA A 1 181 ? 37.410 -3.744 18.985 1.00 50.88 181 ALA A C 1
ATOM 1425 O O . ALA A 1 181 ? 37.977 -4.821 19.155 1.00 50.88 181 ALA A O 1
ATOM 1426 N N . ALA A 1 182 ? 37.647 -2.927 17.965 1.00 54.62 182 ALA A N 1
ATOM 1427 C CA . ALA A 1 182 ? 38.892 -2.722 17.243 1.00 54.62 182 ALA A CA 1
ATOM 1428 C C . ALA A 1 182 ? 40.161 -3.391 17.813 1.00 54.62 182 ALA A C 1
ATOM 1430 O O . ALA A 1 182 ? 40.586 -3.098 18.929 1.00 54.62 182 ALA A O 1
ATOM 1431 N N . ARG A 1 183 ? 40.841 -4.149 16.947 1.00 50.84 183 ARG A N 1
ATOM 1432 C CA . ARG A 1 183 ? 42.306 -4.275 16.821 1.00 50.84 183 ARG A CA 1
ATOM 1433 C C . ARG A 1 183 ? 42.583 -4.651 15.363 1.00 50.84 183 ARG A C 1
ATOM 1435 O O . ARG A 1 183 ? 41.840 -5.453 14.821 1.00 50.84 183 ARG A O 1
ATOM 1442 N N . THR A 1 184 ? 43.596 -4.214 14.635 1.00 55.31 184 THR A N 1
ATOM 1443 C CA . THR A 1 184 ? 44.702 -3.270 14.792 1.00 55.31 184 THR A CA 1
ATOM 1444 C C . THR A 1 184 ? 45.414 -3.353 13.433 1.00 55.31 184 THR A C 1
ATOM 1446 O O . THR A 1 184 ? 45.630 -4.455 12.945 1.00 55.31 184 THR A O 1
ATOM 1449 N N . GLN A 1 185 ? 45.730 -2.200 12.844 1.00 53.59 185 GLN A N 1
ATOM 1450 C CA . GLN A 1 185 ? 46.856 -1.917 11.938 1.00 53.59 185 GLN A CA 1
ATOM 1451 C C . GLN A 1 185 ? 47.383 -3.035 11.012 1.00 53.59 185 GLN A C 1
ATOM 1453 O O . GLN A 1 185 ? 48.057 -3.967 11.452 1.00 53.59 185 GLN A O 1
ATOM 1458 N N . ARG A 1 186 ? 47.264 -2.787 9.706 1.00 42.38 186 ARG A N 1
ATOM 1459 C CA . ARG A 1 186 ? 48.409 -2.644 8.795 1.00 42.38 186 ARG A CA 1
ATOM 1460 C C . ARG A 1 186 ? 48.065 -1.648 7.699 1.00 42.38 186 ARG A C 1
ATOM 1462 O O . ARG A 1 186 ? 46.876 -1.614 7.319 1.00 42.38 186 ARG A O 1
#

Radius of gyration: 46.87 Å; chains: 1; bounding box: 83×37×140 Å

Sequence (186 aa):
EAIGRRNIQNILTIDQAAIAAEIRQIMQRIMDDYRSGVNIRVVQLLSALPPAQVRNAFLDVNAAQQDQTRVQNEARTYANQVVPEARGRASQILQEAEAYRERVVAEANGQASRFTQVYEEYRRAPAVTRERMFLETMERVLGNTDKIIIDQSGGNAVQPFLPLDQLLRRPAQDPASPAAAARTQR

Foldseek 3Di:
DPDPPDDPVCCQPPCQVVVFVVVQVVVQVVCVVVVVPDHDDGGHDDRDDPDPVCNVVVVVVVVVVVVVVVVVVVVVVVCVPVVVVVVVVVVVVVVVVVVVVCVVVVVVVVVVVVVVVLVVVCVVPVPVSVVVVVVVVCCVVCVPDDDDDDDPPDDDDPDDDDPVVVVVPPPPPDPDDDPPDDDDDD

pLDDT: mean 80.29, std 18.14, range [42.38, 98.56]